Protein AF-A0A4V2A583-F1 (afdb_monomer)

Mean predicted aligned error: 13.6 Å

Structure (mmCIF, N/CA/C/O backbone):
data_AF-A0A4V2A583-F1
#
_entry.id   AF-A0A4V2A583-F1
#
loop_
_atom_site.group_PDB
_atom_site.id
_atom_site.type_symbol
_atom_site.label_atom_id
_atom_site.label_alt_id
_atom_site.label_comp_id
_atom_site.label_asym_id
_atom_site.label_entity_id
_atom_site.label_seq_id
_atom_site.pdbx_PDB_ins_code
_atom_site.Cartn_x
_atom_site.Cartn_y
_atom_site.Cartn_z
_atom_site.occupancy
_atom_site.B_iso_or_equiv
_atom_site.auth_seq_id
_atom_site.auth_comp_id
_atom_site.auth_asym_id
_atom_site.auth_atom_id
_atom_site.pdbx_PDB_model_num
ATOM 1 N N . MET A 1 1 ? 4.793 15.995 -17.075 1.00 59.12 1 MET A N 1
ATOM 2 C CA . MET A 1 1 ? 5.630 16.817 -16.167 1.00 59.12 1 MET A CA 1
ATOM 3 C C . MET A 1 1 ? 6.334 15.908 -15.164 1.00 59.12 1 MET A C 1
ATOM 5 O O . MET A 1 1 ? 5.698 14.992 -14.659 1.00 59.12 1 MET A O 1
ATOM 9 N N . LYS A 1 2 ? 7.635 16.090 -14.902 1.00 84.44 2 LYS A N 1
ATOM 10 C CA . LYS A 1 2 ? 8.348 15.307 -13.875 1.00 84.44 2 LYS A CA 1
ATOM 11 C C . LYS A 1 2 ? 8.148 15.988 -12.518 1.00 84.44 2 LYS A C 1
ATOM 13 O O . LYS A 1 2 ? 8.672 17.074 -12.313 1.00 84.44 2 LYS A O 1
ATOM 18 N N . LEU A 1 3 ? 7.404 15.362 -11.605 1.00 88.56 3 LEU A N 1
ATOM 19 C CA . LEU A 1 3 ? 7.266 15.857 -10.229 1.00 88.56 3 LEU A CA 1
ATOM 20 C C . LEU A 1 3 ? 8.605 15.750 -9.491 1.00 88.56 3 LEU A C 1
ATOM 22 O O . LEU A 1 3 ? 9.248 14.691 -9.552 1.00 88.56 3 LEU A O 1
ATOM 26 N N . SER A 1 4 ? 8.987 16.817 -8.784 1.00 95.56 4 SER A N 1
ATOM 27 C CA . SER A 1 4 ? 10.154 16.828 -7.893 1.00 95.56 4 SER A CA 1
ATOM 28 C C . SER A 1 4 ? 9.969 15.823 -6.749 1.00 95.56 4 SER A C 1
ATOM 30 O O . SER A 1 4 ? 8.836 15.498 -6.393 1.00 95.56 4 SER A O 1
ATOM 32 N N . LEU A 1 5 ? 11.062 15.311 -6.173 1.00 93.00 5 LEU A N 1
ATO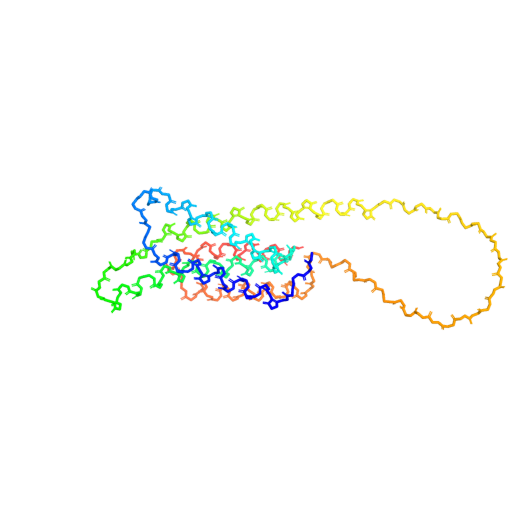M 33 C CA . LEU A 1 5 ? 10.983 14.372 -5.046 1.00 93.00 5 LEU A CA 1
ATOM 34 C C . LEU A 1 5 ? 10.236 14.993 -3.857 1.00 93.00 5 LEU A C 1
ATOM 36 O O . LEU A 1 5 ? 9.332 14.364 -3.315 1.00 93.00 5 LEU A O 1
ATOM 40 N N . THR A 1 6 ? 10.551 16.246 -3.524 1.00 94.81 6 THR A N 1
ATOM 41 C CA . THR A 1 6 ? 9.889 17.003 -2.456 1.00 94.81 6 THR A CA 1
ATOM 42 C C . THR A 1 6 ? 8.383 17.075 -2.678 1.00 94.81 6 THR A C 1
ATOM 44 O O . THR A 1 6 ? 7.618 16.766 -1.772 1.00 94.81 6 THR A O 1
ATOM 47 N N . SER A 1 7 ? 7.939 17.382 -3.901 1.00 95.75 7 SER A N 1
ATOM 48 C CA . SER A 1 7 ? 6.509 17.432 -4.227 1.00 95.75 7 SER A CA 1
ATOM 49 C C . SER A 1 7 ? 5.820 16.079 -4.027 1.00 95.75 7 SER A C 1
ATOM 51 O O . SER A 1 7 ? 4.690 16.041 -3.554 1.00 95.75 7 SER A O 1
ATOM 53 N N . ARG A 1 8 ? 6.489 14.963 -4.350 1.00 95.12 8 ARG A N 1
ATOM 54 C CA . ARG A 1 8 ? 5.933 13.614 -4.138 1.00 95.12 8 ARG A CA 1
ATOM 55 C C . ARG A 1 8 ? 5.804 13.282 -2.659 1.00 95.12 8 ARG A C 1
ATOM 57 O O . ARG A 1 8 ? 4.790 12.720 -2.263 1.00 95.12 8 ARG A O 1
ATOM 64 N N . ILE A 1 9 ? 6.813 13.629 -1.859 1.00 95.94 9 ILE A N 1
ATOM 65 C CA . ILE A 1 9 ? 6.799 13.413 -0.408 1.00 95.94 9 ILE A CA 1
ATOM 66 C C . ILE A 1 9 ? 5.687 14.245 0.230 1.00 95.94 9 ILE A C 1
ATOM 68 O O . ILE A 1 9 ? 4.859 13.684 0.935 1.00 95.94 9 ILE A O 1
ATOM 72 N N . VAL A 1 10 ? 5.613 15.545 -0.075 1.00 96.81 10 VAL A N 1
ATOM 73 C CA . VAL A 1 10 ? 4.566 16.438 0.448 1.00 96.81 10 VAL A CA 1
ATOM 74 C C . VAL A 1 10 ? 3.178 15.924 0.077 1.00 96.81 10 VAL A C 1
ATOM 76 O O . VAL A 1 10 ? 2.327 15.792 0.949 1.00 96.81 10 VAL A O 1
ATOM 79 N N . LEU A 1 11 ? 2.962 15.563 -1.191 1.00 96.31 11 LEU A N 1
ATOM 80 C CA . LEU A 1 11 ? 1.691 14.995 -1.636 1.00 96.31 11 LEU A CA 1
ATOM 81 C C . LEU A 1 11 ? 1.350 13.709 -0.872 1.00 96.31 11 LEU A C 1
ATOM 83 O O . LEU A 1 11 ? 0.219 13.538 -0.436 1.00 96.31 11 LEU A O 1
ATOM 87 N N . THR A 1 12 ? 2.332 12.829 -0.672 1.00 95.62 12 THR A N 1
ATOM 88 C CA . THR A 1 12 ? 2.138 11.574 0.065 1.00 95.62 12 THR A CA 1
ATOM 89 C C . THR A 1 12 ? 1.754 11.841 1.514 1.00 95.62 12 THR A C 1
ATOM 91 O O . THR A 1 12 ? 0.768 11.286 1.982 1.00 95.62 12 THR A O 1
ATOM 94 N N . VAL A 1 13 ? 2.473 12.724 2.209 1.00 96.06 13 VAL A N 1
ATOM 95 C CA . VAL A 1 13 ? 2.177 13.085 3.602 1.00 96.06 13 VAL A CA 1
ATOM 96 C C . VAL A 1 13 ? 0.781 13.692 3.726 1.00 96.06 13 VAL A C 1
ATOM 98 O O . VAL A 1 13 ? 0.042 13.313 4.627 1.00 96.06 13 VAL A O 1
ATOM 101 N N . LEU A 1 14 ? 0.384 14.579 2.809 1.00 96.75 14 LEU A N 1
ATOM 102 C CA . LEU A 1 14 ? -0.955 15.174 2.820 1.00 96.75 14 LEU A CA 1
ATOM 103 C C . LEU A 1 14 ? -2.050 14.126 2.584 1.00 96.75 14 LEU A C 1
ATOM 105 O O . LEU A 1 14 ? -3.016 14.073 3.342 1.00 96.75 14 LEU A O 1
ATOM 109 N N . CYS A 1 15 ? -1.893 13.266 1.573 1.00 96.06 15 CYS A N 1
ATOM 110 C CA . CYS A 1 15 ? -2.869 12.221 1.264 1.00 96.06 15 CYS A CA 1
ATOM 111 C C . CYS A 1 15 ? -2.997 11.199 2.400 1.00 96.06 15 CYS A C 1
ATOM 113 O O . CYS A 1 15 ? -4.110 10.861 2.792 1.00 96.06 15 CYS A O 1
ATOM 115 N N . PHE A 1 16 ? -1.878 10.725 2.949 1.00 94.69 16 PHE A N 1
ATOM 116 C CA . PHE A 1 16 ? -1.894 9.739 4.029 1.00 94.69 16 PHE A CA 1
ATOM 117 C C . PHE A 1 16 ? -2.301 10.347 5.370 1.00 94.69 16 PHE A C 1
ATOM 119 O O . PHE A 1 16 ? -2.994 9.688 6.132 1.00 94.69 16 PHE A O 1
ATOM 126 N N . GLY A 1 17 ? -1.959 11.608 5.641 1.00 94.50 17 GLY A N 1
ATOM 127 C CA . GLY A 1 17 ? -2.472 12.328 6.805 1.00 94.50 17 GLY A CA 1
ATOM 128 C C . GLY A 1 17 ? -3.996 12.445 6.766 1.00 94.50 17 GLY A C 1
ATOM 129 O O . GLY A 1 17 ? -4.665 12.101 7.737 1.00 94.50 17 GLY A O 1
ATOM 130 N N . ALA A 1 18 ? -4.556 12.840 5.618 1.00 94.81 18 ALA A N 1
ATOM 131 C CA . ALA A 1 18 ? -6.004 12.866 5.418 1.00 94.81 18 ALA A CA 1
ATOM 132 C C . ALA A 1 18 ? -6.632 11.466 5.537 1.00 94.81 18 ALA A C 1
ATOM 134 O O . ALA A 1 18 ? -7.685 11.323 6.154 1.00 94.81 18 ALA A O 1
ATOM 135 N N . ALA A 1 19 ? -5.975 10.434 4.999 1.00 93.81 19 ALA A N 1
ATOM 136 C CA . ALA A 1 19 ? -6.438 9.056 5.118 1.00 93.81 19 ALA A CA 1
ATOM 137 C C . ALA A 1 19 ? -6.476 8.580 6.574 1.00 93.81 19 ALA A C 1
ATOM 139 O O . ALA A 1 19 ? -7.499 8.060 6.999 1.00 93.81 19 ALA A O 1
ATOM 140 N N . ILE A 1 20 ? -5.411 8.804 7.353 1.00 92.06 20 ILE A N 1
ATOM 141 C CA . ILE A 1 20 ? -5.356 8.442 8.778 1.00 92.06 20 ILE A CA 1
ATOM 142 C C . ILE A 1 20 ? -6.505 9.109 9.538 1.00 92.06 20 ILE A C 1
ATOM 144 O O . ILE A 1 20 ? -7.200 8.435 10.290 1.00 92.06 20 ILE A O 1
ATOM 148 N N . ILE A 1 21 ? -6.758 10.403 9.305 1.00 90.50 21 ILE A N 1
ATOM 149 C CA . ILE A 1 21 ? -7.910 11.099 9.901 1.00 90.50 21 ILE A CA 1
ATOM 150 C C . ILE A 1 21 ? -9.222 10.419 9.483 1.00 90.50 21 ILE A C 1
ATOM 152 O O . ILE A 1 21 ? -10.083 10.194 10.326 1.00 90.50 21 ILE A O 1
ATOM 156 N N . GLY A 1 22 ? -9.356 10.052 8.206 1.00 89.88 22 GLY A N 1
ATOM 157 C CA . GLY A 1 22 ? -10.491 9.291 7.683 1.00 89.88 22 GLY A CA 1
ATOM 158 C C . GLY A 1 22 ? -10.731 7.972 8.420 1.00 89.88 22 GLY A C 1
ATOM 159 O O . GLY A 1 22 ? -11.846 7.743 8.868 1.00 89.88 22 GLY A O 1
ATOM 160 N N . PHE A 1 23 ? -9.689 7.158 8.615 1.00 88.56 23 PHE A N 1
ATOM 161 C CA . PHE A 1 23 ? -9.769 5.884 9.345 1.00 88.56 23 PHE A CA 1
ATOM 162 C C . PHE A 1 23 ? -10.038 6.052 10.844 1.00 88.56 23 PHE A C 1
ATOM 164 O O . PHE A 1 23 ? -10.574 5.151 11.481 1.00 88.56 23 PHE A O 1
ATOM 171 N N . MET A 1 24 ? -9.676 7.190 11.439 1.00 86.38 24 MET A N 1
ATOM 172 C CA . MET A 1 24 ? -10.065 7.490 12.821 1.00 86.38 24 MET A CA 1
ATOM 173 C C . MET A 1 24 ? -11.530 7.941 12.915 1.00 86.38 24 MET A C 1
ATOM 175 O O . MET A 1 24 ? -12.161 7.808 13.958 1.00 86.38 24 MET A O 1
ATOM 179 N N . MET A 1 25 ? -12.127 8.476 11.850 1.00 85.44 25 MET A N 1
ATOM 180 C CA . MET A 1 25 ? -13.523 8.900 11.901 1.00 85.44 25 MET A CA 1
ATOM 181 C C . MET A 1 25 ? -14.471 7.707 11.788 1.00 85.44 25 MET A C 1
ATOM 183 O O . MET A 1 25 ? -14.417 6.913 10.854 1.00 85.44 25 MET A O 1
ATOM 187 N N . LYS A 1 26 ? -15.418 7.621 12.723 1.00 83.44 26 LYS A N 1
ATOM 188 C CA . LYS A 1 26 ? -16.457 6.590 12.700 1.00 83.44 26 LYS A CA 1
ATOM 189 C C . LYS A 1 26 ? -17.332 6.733 11.454 1.00 83.44 26 LYS A C 1
ATOM 191 O O . LYS A 1 26 ? -17.937 7.788 11.247 1.00 83.44 26 LYS A O 1
ATOM 196 N N . LEU A 1 27 ? -17.464 5.661 10.670 1.00 85.00 27 LEU A N 1
ATOM 197 C CA . LEU A 1 27 ? -18.272 5.706 9.455 1.00 85.00 27 LEU A CA 1
ATOM 198 C C . LEU A 1 27 ? -19.765 5.967 9.742 1.00 85.00 27 LEU A C 1
ATOM 200 O O . LEU A 1 27 ? -20.338 5.411 10.700 1.00 85.00 27 LEU A O 1
ATOM 204 N N . PRO A 1 28 ? -20.431 6.765 8.879 1.00 86.81 28 PRO A N 1
ATOM 205 C CA . PRO A 1 28 ? -21.882 6.886 8.874 1.00 86.81 28 PRO A CA 1
ATOM 206 C C . PRO A 1 28 ? -22.541 5.512 8.737 1.00 86.81 28 PRO A C 1
ATOM 208 O O . PRO A 1 28 ? -22.042 4.641 8.029 1.00 86.81 28 PRO A O 1
ATOM 211 N N . VAL A 1 29 ? -23.695 5.327 9.383 1.00 88.81 29 VAL A N 1
ATOM 212 C CA . VAL A 1 29 ? -24.381 4.022 9.484 1.00 88.81 29 VAL A CA 1
ATOM 213 C C . VAL A 1 29 ? -24.601 3.357 8.120 1.00 88.81 29 VAL A C 1
ATOM 215 O O . VAL A 1 29 ? -24.453 2.146 8.011 1.00 88.81 29 VAL A O 1
ATOM 218 N N . VAL A 1 30 ? -24.882 4.148 7.081 1.00 92.06 30 VAL A N 1
ATOM 219 C CA . VAL A 1 30 ? -25.140 3.667 5.713 1.00 92.06 30 VAL A CA 1
ATOM 220 C C . VAL A 1 30 ? -23.927 2.960 5.095 1.00 92.06 30 VAL A C 1
ATOM 222 O O . VAL A 1 30 ? -24.099 2.040 4.306 1.00 92.06 30 VAL A O 1
ATOM 225 N N . PHE A 1 31 ? -22.706 3.349 5.469 1.00 91.56 31 PHE A N 1
ATOM 226 C CA . PHE A 1 31 ? -21.477 2.798 4.889 1.00 91.56 31 PHE A CA 1
ATOM 227 C C . PHE A 1 31 ? -20.879 1.643 5.691 1.00 91.56 31 PHE A C 1
ATOM 229 O O . PHE A 1 31 ? -19.962 0.994 5.208 1.00 91.56 31 PHE A O 1
ATOM 236 N N . ARG A 1 32 ? -21.413 1.333 6.880 1.00 87.56 32 ARG A N 1
ATOM 237 C CA . ARG A 1 32 ? -20.875 0.254 7.729 1.00 87.56 32 ARG A CA 1
ATOM 238 C C . ARG A 1 32 ? -20.988 -1.130 7.102 1.00 87.56 32 ARG A C 1
ATOM 240 O O . ARG A 1 32 ? -20.180 -1.993 7.394 1.00 87.56 32 ARG A O 1
ATOM 247 N N . ALA A 1 33 ? -21.983 -1.340 6.241 1.00 92.12 33 ALA A N 1
ATOM 248 C CA . ALA A 1 33 ? -22.120 -2.593 5.502 1.00 92.12 33 ALA A CA 1
ATOM 249 C C . ALA A 1 33 ? -21.049 -2.768 4.410 1.00 92.12 33 ALA A C 1
ATOM 251 O O . ALA A 1 33 ? -20.964 -3.845 3.834 1.00 92.12 33 ALA A O 1
ATOM 252 N N . HIS A 1 34 ? -20.285 -1.713 4.110 1.00 93.75 34 HIS A N 1
ATOM 253 C CA . HIS A 1 34 ? -19.269 -1.681 3.060 1.00 93.75 34 HIS A CA 1
ATOM 254 C C . HIS A 1 34 ? -17.862 -1.394 3.601 1.00 93.75 34 HIS A C 1
ATOM 256 O O . HIS A 1 34 ? -16.975 -1.005 2.843 1.00 93.75 34 HIS A O 1
ATOM 262 N N . ASP A 1 35 ? -17.668 -1.500 4.916 1.00 91.50 35 ASP A N 1
ATOM 263 C CA . ASP A 1 35 ? -16.432 -1.079 5.578 1.00 91.50 35 ASP A CA 1
ATOM 264 C C . ASP A 1 35 ? -15.230 -1.895 5.080 1.00 91.50 35 ASP A C 1
ATOM 266 O O . ASP A 1 35 ? -14.233 -1.361 4.592 1.00 91.50 35 ASP A O 1
ATOM 270 N N . THR A 1 36 ? -15.401 -3.216 5.030 1.00 93.25 36 THR A N 1
ATOM 271 C CA . THR A 1 36 ? -14.414 -4.169 4.519 1.00 93.25 36 THR A CA 1
ATOM 272 C C . THR A 1 36 ? -14.037 -3.888 3.056 1.00 93.25 36 THR A C 1
ATOM 274 O O . THR A 1 36 ? -12.862 -3.948 2.673 1.00 93.25 36 THR A O 1
ATOM 277 N N . GLU A 1 37 ? -15.007 -3.558 2.201 1.00 95.75 37 GLU A N 1
ATOM 278 C CA . GLU A 1 37 ? -14.755 -3.202 0.804 1.00 95.75 37 GLU A CA 1
ATOM 279 C C . GLU A 1 37 ? -14.021 -1.866 0.685 1.00 95.75 37 GLU A C 1
ATOM 281 O O . GLU A 1 37 ? -13.131 -1.738 -0.159 1.00 95.75 37 GLU A O 1
ATOM 286 N N . LEU A 1 38 ? -14.347 -0.888 1.532 1.00 94.75 38 LEU A N 1
ATOM 287 C CA . LEU A 1 38 ? -13.667 0.406 1.570 1.00 94.75 38 LEU A CA 1
ATOM 288 C C . LEU A 1 38 ? -12.210 0.262 2.018 1.00 94.75 38 LEU A C 1
ATOM 290 O O . LEU A 1 38 ? -11.330 0.845 1.383 1.00 94.75 38 LEU A O 1
ATOM 294 N N . HIS A 1 39 ? -11.937 -0.565 3.027 1.00 95.94 39 HIS A N 1
ATOM 295 C CA . HIS A 1 39 ? -10.586 -0.930 3.461 1.00 95.94 39 HIS A CA 1
ATOM 296 C C . HIS A 1 39 ? -9.790 -1.585 2.322 1.00 95.94 39 HIS A C 1
ATOM 298 O O . HIS A 1 39 ? -8.700 -1.132 1.953 1.00 95.94 39 HIS A O 1
ATOM 304 N N . THR A 1 40 ? -10.383 -2.595 1.679 1.00 97.69 40 THR A N 1
ATOM 305 C CA . THR A 1 40 ? -9.791 -3.289 0.525 1.00 97.69 40 THR A CA 1
ATOM 306 C C . THR A 1 40 ? -9.474 -2.308 -0.612 1.00 97.69 40 THR A C 1
ATOM 308 O O . THR A 1 40 ? -8.359 -2.291 -1.143 1.00 97.69 40 THR A O 1
ATOM 311 N N . LEU A 1 41 ? -10.436 -1.457 -0.979 1.00 97.56 41 LEU A N 1
ATOM 312 C CA . LEU A 1 41 ? -10.289 -0.474 -2.050 1.00 97.56 41 LEU A CA 1
ATOM 313 C C . LEU A 1 41 ? -9.235 0.583 -1.708 1.00 97.56 41 LEU A C 1
ATOM 315 O O . LEU A 1 41 ? -8.415 0.929 -2.561 1.00 97.56 41 LEU A O 1
ATOM 319 N N . PHE A 1 42 ? -9.224 1.080 -0.472 1.00 97.00 42 PHE A N 1
ATOM 320 C CA . PHE A 1 42 ? -8.249 2.064 -0.021 1.00 97.00 42 PHE A CA 1
ATOM 321 C C . PHE A 1 42 ? -6.826 1.519 -0.148 1.00 97.00 42 PHE A C 1
ATOM 323 O O . PHE A 1 42 ? -5.986 2.164 -0.777 1.00 97.00 42 PHE A O 1
ATOM 330 N N . TYR A 1 43 ? -6.551 0.321 0.377 1.00 97.94 43 TYR A N 1
ATOM 331 C CA . TYR A 1 43 ? -5.207 -0.260 0.327 1.00 97.94 43 TYR A CA 1
ATOM 332 C C . TYR A 1 43 ? -4.771 -0.628 -1.092 1.00 97.94 43 TYR A C 1
ATOM 334 O O . TYR A 1 43 ? -3.603 -0.433 -1.442 1.00 97.94 43 TYR A O 1
ATOM 342 N N . PHE A 1 44 ? -5.703 -1.063 -1.942 1.00 98.31 44 PHE A N 1
ATOM 343 C CA . PHE A 1 44 ? -5.455 -1.253 -3.370 1.00 98.31 44 PHE A CA 1
ATOM 344 C C . PHE A 1 44 ? -5.005 0.053 -4.049 1.00 98.31 44 PHE A C 1
ATOM 346 O O . PHE A 1 44 ? -3.966 0.099 -4.718 1.00 98.31 44 PHE A O 1
ATOM 353 N N . LEU A 1 45 ? -5.760 1.140 -3.852 1.00 98.19 45 LEU A N 1
ATOM 354 C CA . LEU A 1 45 ? -5.461 2.445 -4.447 1.00 98.19 45 LEU A CA 1
ATOM 355 C C . LEU A 1 45 ? -4.190 3.064 -3.858 1.00 98.19 45 LEU A C 1
ATOM 357 O O . LEU A 1 45 ? -3.388 3.626 -4.603 1.00 98.19 45 LEU A O 1
ATOM 361 N N . ALA A 1 46 ? -3.967 2.924 -2.552 1.00 97.62 46 ALA A N 1
ATOM 362 C CA . ALA A 1 46 ? -2.768 3.391 -1.865 1.00 97.62 46 ALA A CA 1
ATOM 363 C C . ALA A 1 46 ? -1.509 2.694 -2.400 1.00 97.62 46 ALA A C 1
ATOM 365 O O . ALA A 1 46 ? -0.510 3.356 -2.704 1.00 97.62 46 ALA A O 1
ATOM 366 N N . ALA A 1 47 ? -1.566 1.372 -2.593 1.00 97.88 47 ALA A N 1
ATOM 367 C CA . ALA A 1 47 ? -0.476 0.615 -3.193 1.00 97.88 47 ALA A CA 1
ATOM 368 C C . ALA A 1 47 ? -0.194 1.086 -4.625 1.00 97.88 47 ALA A C 1
ATOM 370 O O . ALA A 1 47 ? 0.968 1.333 -4.965 1.00 97.88 47 ALA A O 1
ATOM 371 N N . GLY A 1 48 ? -1.236 1.302 -5.434 1.00 97.38 48 GLY A N 1
ATOM 372 C CA . GLY A 1 48 ? -1.116 1.873 -6.777 1.00 97.38 48 GLY A CA 1
ATOM 373 C C . GLY A 1 48 ? -0.480 3.252 -6.797 1.00 97.38 48 GLY A C 1
ATOM 374 O O . GLY A 1 48 ? 0.503 3.480 -7.507 1.00 97.38 48 GLY A O 1
ATOM 375 N N . PHE A 1 49 ? -0.989 4.150 -5.965 1.00 97.25 49 PHE A N 1
ATOM 376 C CA . PHE A 1 49 ? -0.506 5.514 -5.827 1.00 97.25 49 PHE A CA 1
ATOM 377 C C . PHE A 1 49 ? 0.990 5.559 -5.483 1.00 97.25 49 PHE A C 1
ATOM 379 O O . PHE A 1 49 ? 1.777 6.188 -6.199 1.00 97.25 49 PHE A O 1
ATOM 386 N N . LEU A 1 50 ? 1.415 4.824 -4.449 1.00 96.69 50 LEU A N 1
ATOM 387 C CA . LEU A 1 50 ? 2.818 4.777 -4.032 1.00 96.69 50 LEU A CA 1
ATOM 388 C C . LEU A 1 50 ? 3.718 4.095 -5.071 1.00 96.69 50 LEU A C 1
ATOM 390 O O . LEU A 1 50 ? 4.840 4.554 -5.315 1.00 96.69 50 LEU A O 1
ATOM 394 N N . ASN A 1 51 ? 3.236 3.040 -5.734 1.00 96.31 51 ASN A N 1
ATOM 395 C CA . ASN A 1 51 ? 4.013 2.363 -6.770 1.00 96.31 51 ASN A CA 1
ATOM 396 C C . ASN A 1 51 ? 4.276 3.273 -7.979 1.00 96.31 51 ASN A C 1
ATOM 398 O O . ASN A 1 51 ? 5.407 3.336 -8.478 1.00 96.31 51 ASN A O 1
ATOM 402 N N . VAL A 1 52 ? 3.264 4.029 -8.413 1.00 94.38 52 VAL A N 1
ATOM 403 C CA . VAL A 1 52 ? 3.390 5.010 -9.501 1.00 94.38 52 VAL A CA 1
ATOM 404 C C . VAL A 1 52 ? 4.336 6.151 -9.111 1.00 94.38 52 VAL A C 1
ATOM 406 O O . VAL A 1 52 ? 5.180 6.554 -9.917 1.00 94.38 52 VAL A O 1
ATOM 409 N N . LEU A 1 53 ? 4.249 6.650 -7.875 1.00 93.25 53 LEU A N 1
ATOM 410 C CA . LEU A 1 53 ? 5.057 7.781 -7.410 1.00 93.25 53 LEU A CA 1
ATOM 411 C C . LEU A 1 53 ? 6.535 7.441 -7.181 1.00 93.25 53 LEU A C 1
ATOM 413 O O . LEU A 1 53 ? 7.404 8.246 -7.545 1.00 93.25 53 LEU A O 1
ATOM 417 N N . PHE A 1 54 ? 6.836 6.278 -6.597 1.00 93.19 54 PHE A N 1
ATOM 418 C CA . PHE A 1 54 ? 8.177 5.975 -6.076 1.00 93.19 54 PHE A CA 1
ATOM 419 C C . PHE A 1 54 ? 8.838 4.740 -6.697 1.00 93.19 54 PHE A C 1
ATOM 421 O O . PHE A 1 54 ? 10.047 4.746 -6.934 1.00 93.19 54 PHE A O 1
ATOM 428 N N . VAL A 1 55 ? 8.071 3.693 -7.000 1.00 90.12 55 VAL A N 1
ATOM 429 C CA . VAL A 1 55 ? 8.619 2.355 -7.290 1.00 90.12 55 VAL A CA 1
ATOM 430 C C . VAL A 1 55 ? 8.908 2.135 -8.774 1.00 90.12 55 VAL A C 1
ATOM 432 O O . VAL A 1 55 ? 9.864 1.437 -9.140 1.00 90.12 55 VAL A O 1
ATOM 435 N N . LYS A 1 56 ? 8.112 2.749 -9.657 1.00 87.12 56 LYS A N 1
ATOM 436 C CA . LYS A 1 56 ? 8.098 2.455 -11.098 1.00 87.12 56 LYS A CA 1
ATOM 437 C C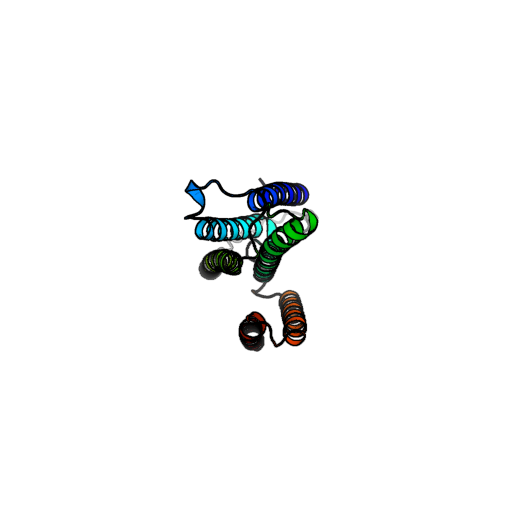 . LYS A 1 56 ? 7.857 0.954 -11.344 1.00 87.12 56 LYS A C 1
ATOM 439 O O . LYS A 1 56 ? 6.729 0.494 -11.248 1.00 87.12 56 LYS A O 1
ATOM 444 N N . ARG A 1 57 ? 8.910 0.202 -11.686 1.00 89.38 57 ARG A N 1
ATOM 445 C CA . ARG A 1 57 ? 8.883 -1.231 -12.046 1.00 89.38 57 ARG A CA 1
ATOM 446 C C . ARG A 1 57 ? 9.880 -2.068 -11.230 1.00 89.38 57 ARG A C 1
ATOM 448 O O . ARG A 1 57 ? 10.262 -3.150 -11.648 1.00 89.38 57 ARG A O 1
ATOM 455 N N . ARG A 1 58 ? 10.383 -1.537 -10.109 1.00 91.06 58 ARG A N 1
ATOM 456 C CA . ARG A 1 58 ? 11.376 -2.230 -9.273 1.00 91.06 58 ARG A CA 1
ATOM 457 C C . ARG A 1 58 ? 10.676 -3.109 -8.242 1.00 91.06 58 ARG A C 1
ATOM 459 O O . ARG A 1 58 ? 9.987 -2.574 -7.381 1.00 91.06 58 ARG A O 1
ATOM 466 N N . LEU A 1 59 ? 10.914 -4.419 -8.281 1.00 90.56 59 LEU A N 1
ATOM 467 C CA . LEU A 1 59 ? 10.282 -5.380 -7.368 1.00 90.56 59 LEU A CA 1
ATOM 468 C C . LEU A 1 59 ? 10.537 -5.049 -5.891 1.00 90.56 59 LEU A C 1
ATOM 470 O O . LEU A 1 59 ? 9.606 -5.020 -5.099 1.00 90.56 59 LEU A O 1
ATOM 474 N N . ILE A 1 60 ? 11.771 -4.690 -5.532 1.00 92.00 6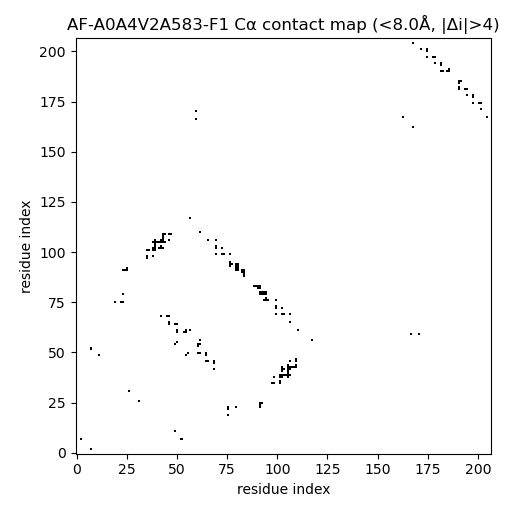0 ILE A N 1
ATOM 475 C CA . ILE A 1 60 ? 12.117 -4.326 -4.147 1.00 92.00 60 ILE A CA 1
ATOM 476 C C . ILE A 1 60 ? 11.318 -3.119 -3.665 1.00 92.00 60 ILE A C 1
ATOM 478 O O . ILE A 1 60 ? 10.824 -3.112 -2.545 1.00 92.00 60 ILE A O 1
ATOM 482 N N . GLY A 1 61 ? 11.148 -2.102 -4.515 1.00 92.44 61 GLY A N 1
ATOM 483 C CA . GLY A 1 61 ? 10.331 -0.949 -4.148 1.00 92.44 61 GLY A CA 1
ATOM 484 C C . GLY A 1 61 ? 8.867 -1.337 -3.930 1.00 92.44 61 GLY A C 1
ATOM 485 O O . GLY A 1 61 ? 8.233 -0.801 -3.028 1.00 92.44 61 GLY A O 1
ATOM 486 N N . HIS A 1 62 ? 8.351 -2.293 -4.707 1.00 95.44 62 HIS A N 1
ATOM 487 C CA . HIS A 1 62 ? 6.987 -2.793 -4.560 1.00 95.44 62 HIS A CA 1
ATOM 488 C C . HIS A 1 62 ? 6.809 -3.526 -3.227 1.00 95.44 62 HIS A C 1
ATOM 490 O O . HIS A 1 62 ? 5.877 -3.223 -2.487 1.00 95.44 62 HIS A O 1
ATOM 496 N N . VAL A 1 63 ? 7.747 -4.416 -2.885 1.00 95.12 63 VAL A N 1
ATOM 497 C CA . VAL A 1 63 ? 7.768 -5.133 -1.599 1.00 95.12 63 VAL A CA 1
ATOM 498 C C . VAL A 1 63 ? 7.853 -4.155 -0.425 1.00 95.12 63 VAL A C 1
ATOM 500 O O . VAL A 1 63 ? 7.112 -4.298 0.543 1.00 95.12 63 VAL A O 1
ATOM 503 N N . LEU A 1 64 ? 8.694 -3.119 -0.519 1.00 95.25 64 LEU A N 1
ATOM 504 C CA . LEU A 1 64 ? 8.788 -2.089 0.520 1.00 95.25 64 LEU A CA 1
ATOM 505 C C . LEU A 1 64 ? 7.470 -1.326 0.701 1.00 95.25 64 LEU A C 1
ATOM 507 O O . LEU A 1 64 ? 7.057 -1.099 1.833 1.00 95.25 64 LEU A O 1
ATOM 511 N N . VAL A 1 65 ? 6.793 -0.957 -0.393 1.00 96.44 65 VAL A N 1
ATOM 512 C CA . VAL A 1 65 ? 5.466 -0.322 -0.324 1.00 96.44 65 VAL A CA 1
ATOM 513 C C . VAL A 1 65 ? 4.443 -1.259 0.313 1.00 96.44 65 VAL A C 1
ATOM 515 O O . VAL A 1 65 ? 3.679 -0.817 1.165 1.00 96.44 65 VAL A O 1
ATOM 518 N N . PHE A 1 66 ? 4.445 -2.539 -0.063 1.00 97.75 66 PHE A N 1
ATOM 519 C CA . PHE A 1 66 ? 3.544 -3.539 0.505 1.00 97.75 66 PHE A CA 1
ATOM 520 C C . PHE A 1 66 ? 3.720 -3.643 2.024 1.00 97.75 66 PHE A C 1
ATOM 522 O O . PHE A 1 66 ? 2.752 -3.503 2.765 1.00 97.75 66 PHE A O 1
ATOM 529 N N . VAL A 1 67 ? 4.958 -3.837 2.493 1.00 96.88 67 VAL A N 1
ATOM 530 C CA . VAL A 1 67 ? 5.266 -3.979 3.925 1.00 96.88 67 VAL A CA 1
ATOM 531 C C . VAL A 1 67 ? 4.930 -2.702 4.692 1.00 96.88 67 VAL A C 1
ATOM 533 O O . VAL A 1 67 ? 4.345 -2.778 5.769 1.00 96.88 67 VAL A O 1
ATOM 536 N N . LEU A 1 68 ? 5.255 -1.530 4.136 1.00 96.44 68 LEU A N 1
ATOM 537 C CA . LEU A 1 68 ? 4.953 -0.245 4.765 1.00 96.44 68 LEU A CA 1
ATOM 538 C C . LEU A 1 68 ? 3.445 -0.046 4.942 1.00 96.44 68 LEU A C 1
ATOM 540 O O . LEU A 1 68 ? 3.002 0.339 6.020 1.00 96.44 68 LEU A O 1
ATOM 544 N N . LEU A 1 69 ? 2.659 -0.320 3.899 1.00 97.25 69 LEU A N 1
ATOM 545 C CA . LEU A 1 69 ? 1.206 -0.208 3.966 1.00 97.25 69 LEU A CA 1
ATOM 546 C C . LEU A 1 69 ? 0.613 -1.237 4.927 1.00 97.25 69 LEU A C 1
ATOM 548 O O . LEU A 1 69 ? -0.214 -0.877 5.755 1.00 97.25 69 LEU A O 1
ATOM 552 N N . TYR A 1 70 ? 1.078 -2.483 4.887 1.00 96.88 70 TYR A N 1
ATOM 553 C CA . TYR A 1 70 ? 0.648 -3.505 5.836 1.00 96.88 70 TYR A CA 1
ATOM 554 C C . TYR A 1 70 ? 0.878 -3.071 7.295 1.00 96.88 70 TYR A C 1
ATOM 556 O O . TYR A 1 70 ? -0.044 -3.106 8.110 1.00 96.88 70 TYR A O 1
ATOM 564 N N . ALA A 1 71 ? 2.091 -2.601 7.610 1.00 96.12 71 ALA A N 1
ATOM 565 C CA . ALA A 1 71 ? 2.436 -2.117 8.944 1.00 96.12 71 ALA A CA 1
ATOM 566 C C . ALA A 1 71 ? 1.592 -0.901 9.350 1.00 96.12 71 ALA A C 1
ATOM 568 O O . ALA A 1 71 ? 1.182 -0.794 10.502 1.00 96.12 71 ALA A O 1
ATOM 569 N N . MET A 1 72 ? 1.299 -0.005 8.404 1.00 94.94 72 MET A N 1
ATOM 570 C CA . MET A 1 72 ? 0.428 1.141 8.642 1.00 94.94 72 MET A CA 1
ATOM 571 C C . MET A 1 72 ? -1.008 0.714 8.968 1.00 94.94 72 MET A C 1
ATOM 573 O O . MET A 1 72 ? -1.582 1.252 9.906 1.00 94.94 72 MET A O 1
ATOM 577 N N . GLY A 1 73 ? -1.572 -0.263 8.251 1.00 94.44 73 GLY A N 1
ATOM 578 C CA . GLY A 1 73 ? -2.923 -0.769 8.516 1.00 94.44 73 GLY A CA 1
ATOM 579 C C . GLY A 1 73 ? -3.050 -1.392 9.893 1.00 94.44 73 GLY A C 1
ATOM 580 O O . GLY A 1 73 ? -3.921 -0.998 10.658 1.00 94.44 73 GLY A O 1
ATOM 581 N N . ALA A 1 74 ? -2.112 -2.268 10.256 1.00 94.00 74 ALA A N 1
ATOM 582 C CA . ALA A 1 74 ? -2.055 -2.803 11.613 1.00 94.00 74 ALA A CA 1
ATOM 583 C C . ALA A 1 74 ? -1.858 -1.690 12.662 1.00 94.00 74 ALA A C 1
ATOM 585 O O . ALA A 1 74 ? -2.470 -1.718 13.726 1.00 94.00 74 ALA A O 1
ATOM 586 N N . GLY A 1 75 ? -1.022 -0.690 12.365 1.00 93.75 75 GLY A N 1
ATOM 587 C CA . GLY A 1 75 ? -0.771 0.444 13.253 1.00 93.75 75 GLY A CA 1
ATOM 588 C C . GLY A 1 75 ? -2.000 1.323 13.494 1.00 93.75 75 GLY A C 1
ATOM 589 O O . GLY A 1 75 ? -2.184 1.800 14.610 1.00 93.75 75 GLY A O 1
ATOM 590 N N . ILE A 1 76 ? -2.847 1.517 12.480 1.00 92.56 76 ILE A N 1
ATOM 591 C CA . ILE A 1 76 ? -4.113 2.255 12.591 1.00 92.56 76 ILE A CA 1
ATOM 592 C C . ILE A 1 76 ? -5.064 1.532 13.553 1.00 92.56 76 ILE A C 1
ATOM 594 O O . ILE A 1 76 ? -5.559 2.172 14.478 1.00 92.56 76 ILE A O 1
ATOM 598 N N . GLU A 1 77 ? -5.233 0.215 13.414 1.00 92.12 77 GLU A N 1
ATOM 599 C CA . GLU A 1 77 ? -6.049 -0.600 14.332 1.00 92.12 77 GLU A CA 1
ATOM 600 C C . GLU A 1 77 ? -5.542 -0.521 15.780 1.00 92.12 77 GLU A C 1
ATOM 602 O O . GLU A 1 77 ? -6.300 -0.256 16.717 1.00 92.12 77 GLU A O 1
ATOM 607 N N . TYR A 1 78 ? -4.226 -0.659 15.978 1.00 90.62 78 TYR A N 1
ATOM 608 C CA . TYR A 1 78 ? -3.619 -0.493 17.301 1.00 90.62 78 TYR A CA 1
ATOM 609 C C . TYR A 1 78 ? -3.820 0.917 17.863 1.00 90.62 78 TYR A C 1
ATOM 611 O O . TYR A 1 78 ? -4.060 1.072 19.061 1.00 90.62 78 TYR A O 1
ATOM 619 N N . ALA A 1 79 ? -3.738 1.954 17.028 1.00 89.94 79 ALA A N 1
ATOM 620 C CA . ALA A 1 79 ? -3.967 3.330 17.454 1.00 89.94 79 ALA A CA 1
ATOM 621 C C . ALA A 1 79 ? -5.428 3.562 17.867 1.00 89.94 79 ALA A C 1
ATOM 623 O O . ALA A 1 79 ? -5.673 4.243 18.866 1.00 89.94 79 ALA A O 1
ATOM 624 N N . GLN A 1 80 ? -6.394 2.967 17.159 1.00 89.56 80 GLN A N 1
ATOM 625 C CA . GLN A 1 80 ? -7.805 3.016 17.541 1.00 89.56 80 GLN A CA 1
ATOM 626 C C . GLN A 1 80 ? -8.031 2.346 18.901 1.00 89.56 80 GLN A C 1
ATOM 628 O O . GLN A 1 80 ? -8.613 2.965 19.798 1.00 89.56 80 GLN A O 1
ATOM 633 N N . GLU A 1 81 ? -7.518 1.129 19.102 1.00 89.25 81 GLU A N 1
ATOM 634 C CA . GLU A 1 81 ? -7.628 0.425 20.383 1.00 89.25 81 GLU A CA 1
ATOM 635 C C . GLU A 1 81 ? -6.950 1.202 21.520 1.00 89.25 81 GLU A C 1
ATOM 637 O O . GLU A 1 81 ? -7.545 1.411 22.582 1.00 89.25 81 GLU A O 1
ATOM 642 N N . TYR A 1 82 ? -5.740 1.708 21.280 1.00 88.56 82 TYR A N 1
ATOM 643 C CA . TYR A 1 82 ? -5.003 2.502 22.256 1.00 88.56 82 TYR A CA 1
ATOM 644 C C . TYR A 1 82 ? -5.756 3.789 22.625 1.00 88.56 82 TYR A C 1
ATOM 646 O O . TYR A 1 82 ? -5.889 4.108 23.810 1.00 88.56 82 TYR A O 1
ATOM 654 N N . SER A 1 83 ? -6.341 4.489 21.647 1.00 86.19 83 SER A N 1
ATOM 655 C CA . SER A 1 83 ? -7.126 5.707 21.893 1.00 86.19 83 SER A CA 1
ATOM 656 C C . SER A 1 83 ? -8.325 5.461 22.820 1.00 86.19 83 SER A C 1
ATOM 658 O O . SER A 1 83 ? -8.615 6.286 23.688 1.00 86.19 83 SER A O 1
ATOM 660 N N . ASN A 1 84 ? -8.973 4.295 22.709 1.00 85.31 84 ASN A N 1
ATOM 661 C CA . ASN A 1 84 ? -10.080 3.909 23.584 1.00 85.31 84 ASN A CA 1
ATOM 662 C C . ASN A 1 84 ? -9.627 3.694 25.034 1.00 85.31 84 ASN A C 1
ATOM 664 O O . ASN A 1 84 ? -10.394 3.962 25.960 1.00 85.31 84 ASN 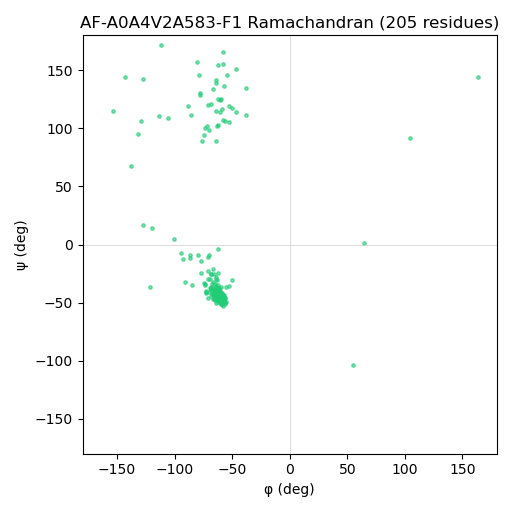A O 1
ATOM 668 N N . SER A 1 85 ? -8.392 3.224 25.243 1.00 83.88 85 SER A N 1
ATOM 669 C CA . SER A 1 85 ? -7.840 3.041 26.590 1.00 83.88 85 SER A CA 1
ATOM 670 C C . SER A 1 85 ? -7.466 4.369 27.256 1.00 83.88 85 SER A C 1
ATOM 672 O O . SER A 1 85 ? -7.673 4.523 28.456 1.00 83.88 85 SER A O 1
ATOM 674 N N . LEU A 1 86 ? -6.999 5.356 26.481 1.00 85.19 86 LEU A N 1
ATOM 675 C CA . LEU A 1 86 ? -6.638 6.680 26.995 1.00 85.19 86 LEU A CA 1
ATOM 676 C C . LEU A 1 86 ? -7.843 7.539 27.385 1.00 85.19 86 LEU A C 1
ATOM 678 O O . LEU A 1 86 ? -7.791 8.240 28.392 1.00 85.19 86 LEU A O 1
ATOM 682 N N . VAL A 1 87 ? -8.920 7.514 26.595 1.00 81.50 87 VAL A N 1
ATOM 683 C CA . VAL A 1 87 ? -10.075 8.401 26.827 1.00 81.50 87 VAL A CA 1
ATOM 684 C C . VAL A 1 87 ? -11.081 7.795 27.818 1.00 81.50 87 VAL A C 1
ATOM 686 O O . VAL A 1 87 ? -12.013 8.466 28.258 1.00 81.50 87 VAL A O 1
ATOM 689 N N . GLY A 1 88 ? -10.919 6.520 28.194 1.00 74.94 88 GLY A N 1
ATOM 690 C CA . GLY A 1 88 ? -11.830 5.810 29.104 1.00 74.94 88 GLY A CA 1
ATOM 691 C C . GLY A 1 88 ? -13.252 5.629 28.552 1.00 74.94 88 GLY A C 1
ATOM 692 O O . GLY A 1 88 ? -14.116 5.058 29.215 1.00 74.94 88 GLY A O 1
ATOM 693 N N . GLN A 1 89 ? -13.498 6.095 27.326 1.00 72.88 89 GLN A N 1
ATOM 694 C CA . GLN A 1 89 ? -14.739 5.970 26.579 1.00 72.88 89 GLN A CA 1
ATOM 695 C C . GLN A 1 89 ? -14.425 5.371 25.208 1.00 72.88 89 GLN A C 1
ATOM 697 O O . GLN A 1 89 ? -13.408 5.688 24.591 1.00 72.88 89 GLN A O 1
ATOM 702 N N . ARG A 1 90 ? -15.316 4.504 24.717 1.00 74.00 90 ARG A N 1
ATOM 703 C CA . ARG A 1 90 ? -15.203 3.916 23.375 1.00 74.00 90 ARG A CA 1
ATOM 704 C C . ARG A 1 90 ? -15.607 4.938 22.324 1.00 74.00 90 ARG A C 1
ATOM 706 O O . ARG A 1 90 ? -16.777 5.025 21.952 1.00 74.00 90 ARG A O 1
ATOM 713 N N . ILE A 1 91 ? -14.630 5.710 21.870 1.00 73.19 91 ILE A N 1
ATOM 714 C CA . ILE A 1 91 ? -14.803 6.663 20.774 1.00 73.19 91 ILE A CA 1
ATOM 715 C C . ILE A 1 91 ? -14.624 5.941 19.428 1.00 73.19 91 ILE A C 1
ATOM 717 O O . ILE A 1 91 ? -15.379 6.206 18.491 1.00 73.19 91 ILE A O 1
ATOM 721 N N . HIS A 1 92 ? -13.723 4.955 19.369 1.00 77.81 92 HIS A N 1
ATOM 722 C CA . HIS A 1 92 ? -13.381 4.192 18.166 1.00 77.81 92 HIS A CA 1
ATOM 723 C C . HIS A 1 92 ? -13.831 2.725 18.240 1.00 77.81 92 HIS A C 1
ATOM 725 O O . HIS A 1 92 ? -14.296 2.245 19.282 1.00 77.81 92 HIS A O 1
ATOM 731 N N . GLY A 1 93 ? -13.709 2.018 17.112 1.00 70.56 93 GLY A N 1
ATOM 732 C CA . GLY A 1 93 ? -13.890 0.567 17.026 1.00 70.56 93 GLY A CA 1
ATOM 733 C C . GLY A 1 93 ? -12.941 -0.198 17.955 1.00 70.56 93 GLY A C 1
ATOM 734 O O . GLY A 1 93 ? -12.008 0.369 18.525 1.00 70.56 93 GLY A O 1
ATOM 735 N N . ARG A 1 94 ? -13.226 -1.483 18.178 1.00 80.19 94 ARG A N 1
ATOM 736 C CA . ARG A 1 94 ? -12.246 -2.399 18.788 1.00 80.19 94 ARG A CA 1
ATOM 737 C C . ARG A 1 94 ? -11.293 -2.839 17.680 1.00 80.19 94 ARG A C 1
ATOM 739 O O . ARG A 1 94 ? -11.710 -2.811 16.533 1.00 80.19 94 ARG A O 1
ATOM 746 N N . TYR A 1 95 ? -10.092 -3.277 18.046 1.00 86.81 95 TYR A N 1
ATOM 747 C CA . TYR A 1 95 ? -9.191 -3.935 17.105 1.00 86.81 95 TYR A CA 1
ATOM 748 C C . TYR A 1 95 ? -9.941 -5.044 16.361 1.00 86.81 95 TYR A C 1
ATOM 750 O O . TYR A 1 95 ? -10.416 -5.989 17.008 1.00 86.81 95 TYR A O 1
ATOM 758 N N . ASP A 1 96 ? -10.059 -4.907 15.042 1.00 88.06 96 ASP A N 1
ATOM 759 C CA . ASP A 1 96 ? -10.737 -5.882 14.197 1.00 88.06 96 ASP A CA 1
ATOM 760 C C . ASP A 1 96 ? -9.731 -6.568 13.257 1.00 88.06 96 ASP A C 1
ATOM 762 O O . ASP A 1 96 ? -9.178 -5.944 12.346 1.00 88.06 96 ASP A O 1
ATOM 766 N N . PRO A 1 97 ? -9.439 -7.867 13.454 1.00 91.81 97 PRO A N 1
ATOM 767 C CA . PRO A 1 97 ? -8.572 -8.587 12.533 1.00 91.81 97 PRO A CA 1
ATOM 768 C C . PRO A 1 97 ? -9.156 -8.665 11.112 1.00 91.81 97 PRO A C 1
ATOM 770 O O . PRO A 1 97 ? -8.378 -8.794 10.163 1.00 91.81 97 PRO A O 1
ATOM 773 N N . GLU A 1 98 ? -10.479 -8.563 10.936 1.00 93.69 98 GLU A N 1
ATOM 774 C CA . GLU A 1 98 ? -11.119 -8.575 9.616 1.00 93.69 98 GLU A CA 1
ATOM 775 C C . GLU A 1 98 ? -10.712 -7.352 8.778 1.00 93.69 98 GLU A C 1
ATOM 777 O O . GLU A 1 98 ? -10.483 -7.486 7.571 1.00 93.69 98 GLU A O 1
ATOM 782 N N . ASP A 1 99 ? -10.494 -6.196 9.410 1.00 93.19 99 ASP A N 1
ATOM 783 C CA . ASP A 1 99 ? -10.040 -4.972 8.741 1.00 93.19 99 ASP A CA 1
ATOM 784 C C . ASP A 1 99 ? -8.601 -5.103 8.238 1.00 93.19 99 ASP A C 1
ATOM 786 O O . ASP A 1 99 ? -8.264 -4.662 7.133 1.00 93.19 99 ASP A O 1
ATOM 790 N N . ILE A 1 100 ? -7.741 -5.790 8.994 1.00 95.12 100 ILE A N 1
ATOM 791 C CA . ILE A 1 100 ? -6.378 -6.111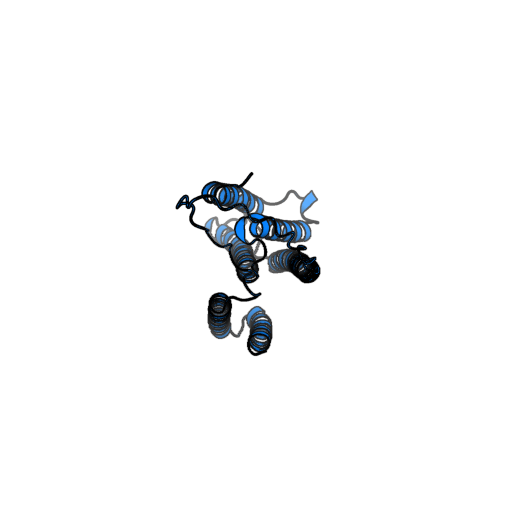 8.552 1.00 95.12 100 ILE A CA 1
ATOM 792 C C . ILE A 1 100 ? -6.420 -7.085 7.376 1.00 95.12 100 ILE A C 1
ATOM 794 O O . ILE A 1 100 ? -5.689 -6.901 6.398 1.00 95.12 100 ILE A O 1
ATOM 798 N N . GLU A 1 101 ? -7.278 -8.104 7.428 1.00 96.12 101 GLU A N 1
ATOM 799 C CA . GLU A 1 101 ? -7.453 -9.028 6.308 1.00 96.12 101 GLU A CA 1
ATOM 800 C C . GLU A 1 101 ? -7.966 -8.314 5.050 1.00 96.12 101 GLU A C 1
ATOM 802 O O . GLU A 1 101 ? -7.472 -8.580 3.950 1.00 96.12 101 GLU A O 1
ATOM 807 N N . ALA A 1 102 ? -8.907 -7.381 5.194 1.00 96.88 102 ALA A N 1
ATOM 808 C CA . ALA A 1 102 ? -9.407 -6.541 4.109 1.00 96.88 102 ALA A CA 1
ATOM 809 C C . ALA A 1 102 ? -8.293 -5.684 3.489 1.00 96.88 102 ALA A C 1
ATOM 811 O O . ALA A 1 102 ? -8.092 -5.691 2.270 1.00 96.88 102 ALA A O 1
ATOM 812 N N . ASN A 1 103 ? -7.490 -5.027 4.330 1.00 97.19 103 ASN A N 1
ATOM 813 C CA . ASN A 1 103 ? -6.329 -4.249 3.899 1.00 97.19 103 ASN A CA 1
ATOM 814 C C . ASN A 1 103 ? -5.351 -5.121 3.091 1.00 97.19 103 ASN A C 1
ATOM 816 O O . ASN A 1 103 ? -4.929 -4.750 1.991 1.00 97.19 103 ASN A O 1
ATOM 820 N N . VAL A 1 104 ? -5.035 -6.321 3.595 1.00 97.50 104 VAL A N 1
ATOM 821 C CA . VAL A 1 104 ? -4.156 -7.288 2.919 1.00 97.50 104 VAL A CA 1
ATOM 822 C C . VAL A 1 104 ? -4.740 -7.743 1.582 1.00 97.50 104 VAL A C 1
ATOM 824 O O . VAL A 1 104 ? -3.995 -7.807 0.604 1.00 97.50 104 VAL A O 1
ATOM 827 N N . LYS A 1 105 ? -6.050 -8.013 1.487 1.00 97.81 105 LYS A N 1
ATOM 828 C CA . LYS A 1 105 ? -6.708 -8.356 0.210 1.00 97.81 105 LYS A CA 1
ATOM 829 C C . LYS A 1 105 ? -6.495 -7.256 -0.828 1.00 97.81 105 LYS A C 1
ATOM 831 O O . LYS A 1 105 ? -6.097 -7.555 -1.953 1.00 97.81 105 LYS A O 1
ATOM 836 N N . GLY A 1 106 ? -6.670 -5.993 -0.436 1.00 97.44 106 GLY A N 1
ATOM 837 C CA . GLY A 1 106 ? -6.423 -4.838 -1.302 1.00 97.44 106 GLY A CA 1
ATOM 838 C C . GLY A 1 106 ? -4.988 -4.788 -1.825 1.00 97.44 106 GLY A C 1
ATOM 839 O O . GLY A 1 106 ? -4.759 -4.633 -3.029 1.00 97.44 106 GLY A O 1
ATOM 840 N N . LEU A 1 107 ? -4.016 -4.992 -0.930 1.00 98.00 107 LEU A N 1
ATOM 841 C CA . LEU A 1 107 ? -2.599 -5.057 -1.288 1.00 98.00 107 LEU A CA 1
ATOM 842 C C . LEU A 1 107 ? -2.303 -6.207 -2.257 1.00 98.00 107 LEU A C 1
ATOM 844 O O . LEU A 1 107 ? -1.655 -5.988 -3.279 1.00 98.00 107 LEU A O 1
ATOM 848 N N . VAL A 1 108 ? -2.810 -7.411 -1.980 1.00 98.00 108 VAL A N 1
ATOM 849 C CA . VAL A 1 108 ? -2.616 -8.597 -2.828 1.00 98.00 108 VAL A CA 1
ATOM 850 C C . VAL A 1 108 ? -3.221 -8.388 -4.215 1.00 98.00 108 VAL A C 1
ATOM 852 O O . VAL A 1 108 ? -2.548 -8.649 -5.213 1.00 98.00 108 VAL A O 1
ATOM 855 N N . TYR A 1 109 ? -4.450 -7.871 -4.308 1.00 98.12 109 TYR A N 1
ATOM 856 C CA . TYR A 1 109 ? -5.087 -7.577 -5.594 1.00 98.12 109 TYR A CA 1
ATOM 857 C C . TYR A 1 109 ? -4.260 -6.598 -6.426 1.00 98.12 109 TYR A C 1
ATOM 859 O O . TYR A 1 109 ? -4.045 -6.827 -7.619 1.00 98.12 109 TYR A O 1
ATOM 867 N N . PHE A 1 110 ? -3.734 -5.541 -5.803 1.00 98.19 110 PHE A N 1
ATOM 868 C CA . PHE A 1 110 ? -2.860 -4.612 -6.507 1.00 98.19 110 PHE A CA 1
ATOM 869 C C . PHE A 1 110 ? -1.545 -5.280 -6.934 1.00 98.19 110 PHE A C 1
ATOM 871 O O . PHE A 1 110 ? -1.110 -5.102 -8.073 1.00 98.19 110 PHE A O 1
ATOM 878 N N . SER A 1 111 ? -0.918 -6.070 -6.059 1.00 97.06 111 SER A N 1
ATOM 879 C CA . SER A 1 111 ? 0.323 -6.790 -6.359 1.00 97.06 111 SER A CA 1
ATOM 880 C C . SER A 1 111 ? 0.181 -7.729 -7.554 1.00 97.06 111 SER A C 1
ATOM 882 O O . SER A 1 111 ? 1.038 -7.706 -8.436 1.00 97.06 111 SER A O 1
ATOM 884 N N . VAL A 1 112 ? -0.913 -8.492 -7.640 1.00 96.88 112 VAL A N 1
ATOM 885 C CA . VAL A 1 112 ? -1.193 -9.376 -8.784 1.00 96.88 112 VAL A CA 1
ATOM 886 C C . VAL A 1 112 ? -1.262 -8.576 -10.087 1.00 96.88 112 VAL A C 1
ATOM 888 O O . VAL A 1 112 ? -0.576 -8.912 -11.057 1.00 96.88 112 VAL A O 1
ATOM 891 N N . LEU A 1 113 ? -2.028 -7.479 -10.108 1.00 96.94 113 LEU A N 1
ATOM 892 C CA . LEU A 1 113 ? -2.132 -6.617 -11.291 1.00 96.94 113 LEU A CA 1
ATOM 893 C C . LEU A 1 113 ? -0.786 -5.985 -11.666 1.00 96.94 113 LEU A C 1
ATOM 895 O O . LEU A 1 113 ? -0.425 -5.934 -12.844 1.00 96.94 113 LEU A O 1
ATOM 899 N N . TRP A 1 114 ? -0.027 -5.517 -10.676 1.00 97.06 114 TRP A N 1
ATOM 900 C CA . TRP A 1 114 ? 1.268 -4.882 -10.892 1.00 97.06 114 TRP A CA 1
ATOM 901 C C . TRP A 1 114 ? 2.300 -5.863 -11.458 1.00 97.06 114 TRP A C 1
ATOM 903 O O . TRP A 1 114 ? 2.984 -5.529 -12.427 1.00 97.06 114 TRP A O 1
ATOM 913 N N . VAL A 1 115 ? 2.386 -7.081 -10.912 1.00 92.88 115 VAL A N 1
ATOM 914 C CA . VAL A 1 115 ? 3.280 -8.133 -11.420 1.00 92.88 115 VAL A CA 1
ATOM 915 C C . VAL A 1 115 ? 2.914 -8.492 -12.860 1.00 92.88 115 VAL A C 1
ATOM 917 O O . VAL A 1 115 ? 3.797 -8.513 -13.718 1.00 92.88 115 VAL A O 1
ATOM 920 N N . GLY A 1 116 ? 1.623 -8.682 -13.159 1.00 93.50 116 GLY A N 1
ATOM 921 C CA . GLY A 1 116 ? 1.153 -8.931 -14.525 1.00 93.50 116 GLY A CA 1
ATOM 922 C C . GLY A 1 116 ? 1.570 -7.823 -15.499 1.00 93.50 116 GLY A C 1
ATOM 923 O O . GLY A 1 116 ? 2.134 -8.100 -16.559 1.00 93.50 116 GLY A O 1
ATOM 924 N N . TYR A 1 117 ? 1.394 -6.558 -15.108 1.00 94.81 117 TYR A N 1
ATOM 925 C CA . TYR A 1 117 ? 1.858 -5.406 -15.886 1.00 94.81 117 TYR A CA 1
ATOM 926 C C . TYR A 1 117 ? 3.378 -5.423 -16.128 1.00 94.81 117 TYR A C 1
ATOM 928 O O . TYR A 1 117 ? 3.831 -5.183 -17.251 1.00 94.81 117 TYR A O 1
ATOM 936 N N . VAL A 1 118 ? 4.181 -5.721 -15.101 1.00 92.81 118 VAL A N 1
ATOM 937 C CA . VAL A 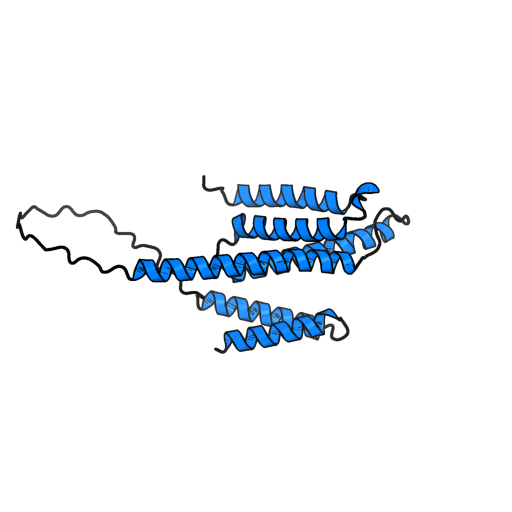1 118 ? 5.646 -5.791 -15.216 1.00 92.81 118 VAL A CA 1
ATOM 938 C C . VAL A 1 118 ? 6.072 -6.905 -16.175 1.00 92.81 118 VAL A C 1
ATOM 940 O O . VAL A 1 118 ? 6.923 -6.664 -17.033 1.00 92.81 118 VAL A O 1
ATOM 943 N N . ILE A 1 119 ? 5.453 -8.086 -16.092 1.00 92.19 119 ILE A N 1
ATOM 944 C CA . ILE A 1 119 ? 5.730 -9.216 -16.991 1.00 92.19 119 ILE A CA 1
ATOM 945 C C . ILE A 1 119 ? 5.450 -8.827 -18.447 1.00 92.19 119 ILE A C 1
ATOM 947 O O . ILE A 1 119 ? 6.333 -8.958 -19.296 1.00 92.19 119 ILE A O 1
ATOM 951 N N . VAL A 1 120 ? 4.262 -8.281 -18.736 1.00 93.88 120 VAL A N 1
ATOM 952 C CA . VAL A 1 120 ? 3.876 -7.854 -20.095 1.00 93.88 120 VAL A CA 1
ATOM 953 C C . VAL A 1 120 ? 4.832 -6.787 -20.634 1.00 93.88 120 VAL A C 1
ATOM 955 O O . VAL A 1 120 ? 5.257 -6.841 -21.792 1.00 93.88 120 VAL A O 1
ATOM 958 N N . TRP A 1 121 ? 5.230 -5.831 -19.794 1.00 91.50 121 TRP A N 1
ATOM 959 C CA . TRP A 1 121 ? 6.204 -4.808 -20.166 1.00 91.50 121 TRP A CA 1
ATOM 960 C C . TRP A 1 121 ? 7.570 -5.399 -20.555 1.00 91.50 121 TRP A C 1
ATOM 962 O O . TRP A 1 121 ? 8.191 -4.959 -21.525 1.00 91.50 121 TRP A O 1
ATOM 972 N N . HIS A 1 122 ? 8.060 -6.389 -19.808 1.00 88.31 122 HIS A N 1
ATOM 973 C CA . HIS A 1 122 ? 9.329 -7.045 -20.123 1.00 88.31 122 HIS A CA 1
ATOM 974 C C . HIS A 1 122 ? 9.234 -7.916 -21.381 1.00 88.31 122 HIS A C 1
ATOM 976 O O . HIS A 1 122 ? 10.134 -7.855 -22.221 1.00 88.31 122 HIS A O 1
ATOM 982 N N . ALA A 1 123 ? 8.134 -8.655 -21.547 1.00 88.81 123 ALA A N 1
ATOM 983 C CA . ALA A 1 123 ? 7.879 -9.482 -22.724 1.00 88.81 123 ALA A CA 1
ATOM 984 C C . ALA A 1 123 ? 7.808 -8.654 -24.019 1.00 88.81 123 ALA A C 1
ATOM 986 O O . ALA A 1 123 ? 8.354 -9.045 -25.043 1.00 88.81 123 ALA A O 1
ATOM 987 N N . THR A 1 124 ? 7.189 -7.473 -23.981 1.00 91.75 124 THR A N 1
ATOM 988 C CA . THR A 1 124 ? 7.088 -6.598 -25.164 1.00 91.75 124 THR A CA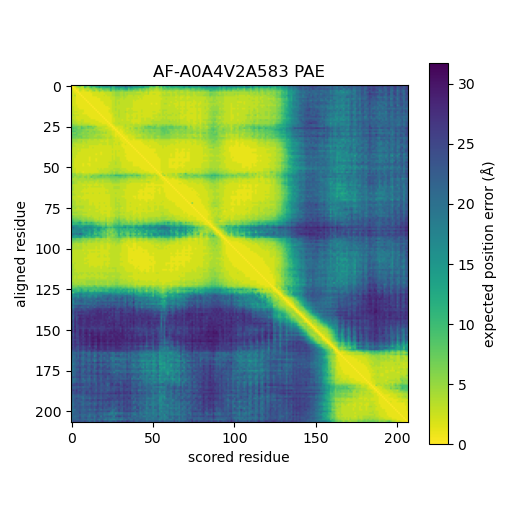 1
ATOM 989 C C . THR A 1 124 ? 8.414 -5.918 -25.511 1.00 91.75 124 THR A C 1
ATOM 991 O O . THR A 1 124 ? 8.749 -5.777 -26.688 1.00 91.75 124 THR A O 1
ATOM 994 N N . ARG A 1 125 ? 9.233 -5.549 -24.515 1.00 86.69 125 ARG A N 1
ATOM 995 C CA . ARG A 1 125 ? 10.563 -4.970 -24.770 1.00 86.69 125 ARG A CA 1
ATOM 996 C C . ARG A 1 125 ? 11.568 -5.956 -25.352 1.00 86.69 125 ARG A C 1
ATOM 998 O O . ARG A 1 125 ? 12.366 -5.553 -26.195 1.00 86.69 125 ARG A O 1
ATOM 1005 N N . SER A 1 126 ? 11.549 -7.216 -24.920 1.00 78.44 126 SER A N 1
ATOM 1006 C CA . SER A 1 126 ? 12.485 -8.226 -25.431 1.00 78.44 126 SER A CA 1
ATOM 1007 C C . SER A 1 126 ? 12.279 -8.508 -26.923 1.00 78.44 126 SER A C 1
ATOM 1009 O O . SER A 1 126 ? 13.247 -8.789 -27.629 1.00 78.44 126 SER A O 1
ATOM 1011 N N . VAL A 1 127 ? 11.048 -8.353 -27.420 1.00 79.38 127 VAL A N 1
ATOM 1012 C CA . VAL A 1 127 ? 10.719 -8.456 -28.848 1.00 79.38 127 VAL A CA 1
ATOM 1013 C C . VAL A 1 127 ? 11.319 -7.290 -29.638 1.00 79.38 127 VAL A C 1
ATOM 1015 O O . VAL A 1 127 ? 11.936 -7.503 -30.679 1.00 79.38 127 VAL A O 1
ATOM 1018 N N . GLN A 1 128 ? 11.210 -6.058 -29.134 1.00 75.38 128 GLN A N 1
ATOM 1019 C CA . GLN A 1 128 ? 11.661 -4.872 -29.868 1.00 75.38 128 GLN A CA 1
ATOM 1020 C C . GLN A 1 128 ? 13.190 -4.759 -29.970 1.00 75.38 128 GLN A C 1
ATOM 1022 O O . GLN A 1 128 ? 13.706 -4.256 -30.966 1.00 75.38 128 GLN A O 1
ATOM 1027 N N . SER A 1 129 ? 13.929 -5.285 -28.989 1.00 69.69 129 SER A N 1
ATOM 1028 C CA . SER A 1 129 ? 15.398 -5.342 -29.027 1.00 69.69 129 SER A CA 1
ATOM 1029 C C . SER A 1 129 ? 15.965 -6.338 -30.050 1.00 69.69 129 SER A C 1
ATOM 1031 O O . SER A 1 129 ? 17.171 -6.338 -30.272 1.00 69.69 129 SER A O 1
ATOM 1033 N N . ARG A 1 130 ? 15.126 -7.179 -30.674 1.00 66.00 130 ARG A N 1
ATOM 1034 C CA . ARG A 1 130 ? 15.531 -8.154 -31.704 1.00 66.00 130 ARG A CA 1
ATOM 1035 C C . ARG A 1 130 ? 15.247 -7.691 -33.136 1.00 66.00 130 ARG A C 1
ATOM 1037 O O . ARG A 1 130 ? 15.450 -8.473 -34.062 1.00 66.00 130 ARG A O 1
ATOM 1044 N N . ALA A 1 131 ? 14.773 -6.459 -33.338 1.00 68.19 131 ALA A N 1
ATOM 1045 C CA . ALA A 1 131 ? 14.563 -5.937 -34.684 1.00 68.19 131 ALA A CA 1
ATOM 1046 C C . ALA A 1 131 ? 15.904 -5.935 -35.451 1.00 68.19 131 ALA A C 1
ATOM 1048 O O . ALA A 1 131 ? 16.886 -5.389 -34.939 1.00 68.19 131 ALA A O 1
ATOM 1049 N N . PRO A 1 132 ? 15.980 -6.567 -36.637 1.00 67.31 132 PRO A N 1
ATOM 1050 C CA . PRO A 1 132 ? 17.224 -6.682 -37.382 1.00 67.31 132 PRO A CA 1
ATOM 1051 C C . PRO A 1 132 ? 17.742 -5.286 -37.721 1.00 67.31 132 PRO A C 1
ATOM 1053 O O . PRO A 1 132 ? 17.034 -4.472 -38.315 1.00 67.31 132 PRO A O 1
ATOM 1056 N N . VAL A 1 133 ? 18.983 -5.004 -37.324 1.00 74.81 133 VAL A N 1
ATOM 1057 C CA . VAL A 1 133 ? 19.692 -3.797 -37.745 1.00 74.81 133 VAL A CA 1
ATOM 1058 C C . VAL A 1 133 ? 19.854 -3.906 -39.254 1.00 74.81 133 VAL A C 1
ATOM 1060 O O . VAL A 1 133 ? 20.697 -4.661 -39.732 1.00 74.81 133 VAL A O 1
ATOM 1063 N N . THR A 1 134 ? 19.016 -3.194 -40.010 1.00 75.81 134 THR A N 1
ATOM 1064 C CA . THR A 1 134 ? 19.191 -3.063 -41.456 1.00 75.81 134 THR A CA 1
ATOM 1065 C C . THR A 1 134 ? 20.619 -2.579 -41.692 1.00 75.81 134 THR A C 1
ATOM 1067 O O . THR A 1 134 ? 20.970 -1.513 -41.169 1.00 75.81 134 THR A O 1
ATOM 1070 N N . PRO A 1 135 ? 21.464 -3.346 -42.405 1.00 68.88 135 PRO A N 1
ATOM 1071 C CA . PRO A 1 135 ? 22.823 -2.925 -42.672 1.00 68.88 135 PRO A CA 1
ATOM 1072 C C . PRO A 1 135 ? 22.740 -1.598 -43.414 1.00 68.88 135 PRO A C 1
ATOM 1074 O O . PRO A 1 135 ? 22.158 -1.495 -44.494 1.00 68.88 135 PRO A O 1
ATOM 1077 N N . LYS A 1 136 ? 23.266 -0.552 -42.777 1.00 66.94 136 LYS A N 1
ATOM 1078 C CA . LYS A 1 136 ? 23.428 0.752 -43.400 1.00 66.94 136 LYS A CA 1
ATOM 1079 C C . LYS A 1 136 ? 24.390 0.509 -44.558 1.00 66.94 136 LYS A C 1
ATOM 1081 O O . LYS A 1 136 ? 25.573 0.292 -44.318 1.00 66.94 136 LYS A O 1
ATOM 1086 N N . HIS A 1 137 ? 23.873 0.450 -45.784 1.00 66.69 137 HIS A N 1
ATOM 1087 C CA . HIS A 1 137 ? 24.706 0.408 -46.976 1.00 66.69 137 HIS A CA 1
ATOM 1088 C C . HIS A 1 137 ? 25.605 1.642 -46.927 1.00 66.69 137 HIS A C 1
ATOM 1090 O O . HIS A 1 137 ? 25.141 2.775 -47.072 1.00 66.69 137 HIS A O 1
ATOM 1096 N N . SER A 1 138 ? 26.879 1.411 -46.629 1.00 60.66 138 SER A N 1
ATOM 1097 C CA . SER A 1 138 ? 27.937 2.401 -46.695 1.00 60.66 138 SER A CA 1
ATOM 1098 C C . SER A 1 138 ? 28.075 2.827 -48.152 1.00 60.66 138 SER A C 1
ATOM 1100 O O . SER A 1 138 ? 28.820 2.217 -48.910 1.00 60.66 138 SER A O 1
ATOM 1102 N N . SER A 1 139 ? 27.321 3.845 -48.566 1.00 62.66 139 SER A N 1
ATOM 1103 C CA . SER A 1 139 ? 27.681 4.604 -49.756 1.00 62.66 139 SER A CA 1
ATOM 1104 C C . SER A 1 139 ? 28.853 5.489 -49.360 1.00 62.66 139 SER A C 1
ATOM 1106 O O . SER A 1 139 ? 28.703 6.550 -48.758 1.00 62.66 139 SER A O 1
ATOM 1108 N N . GLU A 1 140 ? 30.028 4.949 -49.629 1.00 58.75 140 GLU A N 1
ATOM 1109 C CA . GLU A 1 140 ? 31.327 5.585 -49.569 1.00 58.75 140 GLU A CA 1
ATOM 1110 C C . GLU A 1 140 ? 31.324 6.809 -50.501 1.00 58.75 140 GLU A C 1
ATOM 1112 O O . GLU A 1 140 ? 31.292 6.688 -51.721 1.00 58.75 140 GLU A O 1
ATOM 1117 N N . ALA A 1 141 ? 31.304 8.008 -49.923 1.00 56.81 141 ALA A N 1
ATOM 1118 C CA . ALA A 1 141 ? 31.696 9.231 -50.610 1.00 56.81 141 ALA A CA 1
ATOM 1119 C C . ALA A 1 141 ? 32.652 9.972 -49.677 1.00 56.81 141 ALA A C 1
ATOM 1121 O O . ALA A 1 141 ? 32.252 10.657 -48.735 1.00 56.81 141 ALA A O 1
ATOM 1122 N N . ALA A 1 142 ? 33.939 9.732 -49.911 1.00 61.47 142 ALA A N 1
ATOM 1123 C CA . ALA A 1 142 ? 35.042 10.384 -49.238 1.00 61.47 142 ALA A CA 1
ATOM 1124 C C . ALA A 1 142 ? 34.989 11.899 -49.487 1.00 61.47 142 ALA A C 1
ATOM 1126 O O . ALA A 1 142 ? 35.197 12.359 -50.606 1.00 61.47 142 ALA A O 1
ATOM 1127 N N . VAL A 1 143 ? 34.757 12.676 -48.430 1.00 62.56 143 VAL A N 1
ATOM 1128 C CA . VAL A 1 143 ? 35.102 14.100 -48.394 1.00 62.56 143 VAL A CA 1
ATOM 1129 C C . VAL A 1 143 ? 35.898 14.334 -47.118 1.00 62.56 143 VAL A C 1
ATOM 1131 O O . VAL A 1 143 ? 35.376 14.285 -46.006 1.00 62.56 143 VAL A O 1
ATOM 1134 N N . VAL A 1 144 ? 37.201 14.520 -47.309 1.00 62.06 144 VAL A N 1
ATOM 1135 C CA . VAL A 1 144 ? 38.181 14.860 -46.279 1.00 62.06 144 VAL A CA 1
ATOM 1136 C C . VAL A 1 144 ? 37.932 16.302 -45.835 1.00 62.06 144 VAL A C 1
ATOM 1138 O O . VAL A 1 144 ? 38.018 17.223 -46.643 1.00 62.06 144 VAL A O 1
ATOM 1141 N N . GLY A 1 145 ? 37.633 16.498 -44.551 1.00 62.28 145 GLY A N 1
ATOM 1142 C CA . GLY A 1 145 ? 37.509 17.809 -43.913 1.00 62.28 145 GLY A CA 1
ATOM 1143 C C . GLY A 1 145 ? 38.055 17.765 -42.479 1.00 62.28 145 GLY A C 1
ATOM 1144 O O . GLY A 1 145 ? 37.936 16.724 -41.829 1.00 62.28 145 GLY A O 1
ATOM 1145 N N . PRO A 1 146 ? 38.706 18.840 -41.996 1.00 62.03 146 PRO A N 1
ATOM 1146 C CA . PRO A 1 146 ? 39.598 18.768 -40.849 1.00 62.03 146 PRO A CA 1
ATOM 1147 C C . PRO A 1 146 ? 38.875 18.739 -39.498 1.00 62.03 146 PRO A C 1
ATOM 1149 O O . PRO A 1 146 ? 37.843 19.365 -39.271 1.00 62.03 146 PRO A O 1
ATOM 1152 N N . THR A 1 147 ? 39.520 18.000 -38.604 1.00 57.78 147 THR A N 1
ATOM 1153 C CA . THR A 1 147 ? 39.290 17.777 -37.180 1.00 57.78 147 THR A CA 1
ATOM 1154 C C . THR A 1 147 ? 38.821 19.016 -36.412 1.00 57.78 147 THR A C 1
ATOM 1156 O O . THR A 1 147 ? 39.605 19.922 -36.137 1.00 57.78 147 THR A O 1
ATOM 1159 N N . VAL A 1 148 ? 37.565 18.994 -35.956 1.00 54.03 148 VAL A N 1
ATOM 1160 C CA . VAL A 1 148 ? 37.094 19.826 -34.840 1.00 54.03 148 VAL A CA 1
ATOM 1161 C C . VAL A 1 148 ? 36.926 18.919 -33.628 1.00 54.03 148 VAL A C 1
ATOM 1163 O O . VAL A 1 148 ? 36.047 18.059 -33.579 1.00 54.03 148 VAL A O 1
ATOM 1166 N N . ALA A 1 149 ? 37.822 19.094 -32.662 1.00 57.53 149 ALA A N 1
ATOM 1167 C CA . ALA A 1 149 ? 37.753 18.454 -31.363 1.00 57.53 149 ALA A CA 1
ATOM 1168 C C . ALA A 1 149 ? 36.564 19.017 -30.576 1.00 57.53 149 ALA A C 1
ATOM 1170 O O . ALA A 1 149 ? 36.506 20.211 -30.288 1.00 57.53 149 ALA A O 1
ATOM 1171 N N . GLY A 1 150 ? 35.632 18.151 -30.193 1.00 59.88 150 GLY A N 1
ATOM 1172 C CA . GLY A 1 150 ? 34.616 18.503 -29.215 1.00 59.88 150 GLY A CA 1
ATOM 1173 C C . GLY A 1 150 ? 33.436 17.546 -29.201 1.00 59.88 150 GLY A C 1
ATOM 1174 O O . GLY A 1 150 ? 32.959 17.116 -30.242 1.00 59.88 150 GLY A O 1
ATOM 1175 N N . VAL A 1 151 ? 32.928 17.326 -27.990 1.00 55.34 151 VAL A N 1
ATOM 1176 C CA . VAL A 1 151 ? 31.653 16.690 -27.621 1.00 55.34 151 VAL A CA 1
ATOM 1177 C C . VAL A 1 151 ? 31.781 15.258 -27.095 1.00 55.34 151 VAL A C 1
ATOM 1179 O O . VAL A 1 151 ? 31.714 14.251 -27.797 1.00 55.34 151 VAL A O 1
ATOM 1182 N N . SER A 1 152 ? 31.907 15.219 -25.769 1.00 55.84 152 SER A N 1
ATOM 1183 C CA . SER A 1 152 ? 31.738 14.080 -24.878 1.00 55.84 152 SER A CA 1
ATOM 1184 C C . SER A 1 152 ? 30.459 13.294 -25.183 1.00 55.84 152 SER A C 1
ATOM 1186 O O . SER A 1 152 ? 29.347 13.769 -24.950 1.00 55.84 152 SER A O 1
ATOM 1188 N N . ARG A 1 153 ? 30.613 12.046 -25.637 1.00 47.62 153 ARG A N 1
ATOM 1189 C CA . ARG A 1 153 ? 29.534 11.052 -25.625 1.00 47.62 153 ARG A CA 1
ATOM 1190 C C . ARG A 1 153 ? 29.312 10.577 -24.190 1.00 47.62 153 ARG A C 1
ATOM 1192 O O . ARG A 1 153 ? 30.033 9.716 -23.700 1.00 47.62 153 ARG A O 1
ATOM 1199 N N . GLN A 1 154 ? 28.293 11.119 -23.527 1.00 44.88 154 GLN A N 1
ATOM 1200 C CA . GLN A 1 154 ? 27.657 10.434 -22.403 1.00 44.88 154 GLN A CA 1
ATOM 1201 C C . GLN A 1 154 ? 26.877 9.240 -22.960 1.00 44.88 154 GLN A C 1
ATOM 1203 O O . GLN A 1 154 ? 25.784 9.383 -23.503 1.00 44.88 154 GLN A O 1
ATOM 1208 N N . SER A 1 155 ? 27.494 8.067 -22.876 1.00 48.22 155 SER A N 1
ATOM 1209 C CA . SER A 1 155 ? 26.887 6.777 -23.181 1.00 48.22 155 SER A CA 1
ATOM 1210 C C . SER A 1 155 ? 25.743 6.456 -22.212 1.00 48.22 155 SER A C 1
ATOM 1212 O O . SER A 1 155 ? 25.810 6.720 -21.012 1.00 48.22 155 SER A O 1
ATOM 1214 N N . GLU A 1 156 ? 24.681 5.915 -22.798 1.00 45.53 156 GLU A N 1
ATOM 1215 C CA . GLU A 1 156 ? 23.352 5.676 -22.245 1.00 45.53 156 GLU A CA 1
ATOM 1216 C C . GLU A 1 156 ? 23.318 4.782 -20.989 1.00 45.53 156 GLU A C 1
ATOM 1218 O O . GLU A 1 156 ? 24.191 3.930 -20.797 1.00 45.53 156 GLU A O 1
ATOM 1223 N N . PRO A 1 157 ? 22.282 4.904 -20.131 1.00 46.72 157 PRO A N 1
ATOM 1224 C CA . PRO A 1 157 ? 22.104 4.006 -19.003 1.00 46.72 157 PRO A CA 1
ATOM 1225 C C . PRO A 1 157 ? 21.672 2.626 -19.508 1.00 46.72 157 PRO A C 1
ATOM 1227 O O . PRO A 1 157 ? 20.507 2.395 -19.836 1.00 46.72 157 PRO A O 1
ATOM 1230 N N . ASN A 1 158 ? 22.654 1.727 -19.533 1.00 47.59 158 ASN A N 1
ATOM 1231 C CA . ASN A 1 158 ? 22.530 0.294 -19.758 1.00 47.59 158 ASN A CA 1
ATOM 1232 C C . ASN A 1 158 ? 21.275 -0.291 -19.094 1.00 47.59 158 ASN A C 1
ATOM 1234 O O . ASN A 1 158 ? 20.970 -0.012 -17.928 1.00 47.59 158 ASN A O 1
ATOM 1238 N N . GLY A 1 159 ? 20.567 -1.131 -19.852 1.00 51.59 159 GLY A N 1
ATOM 1239 C CA . GLY A 1 159 ? 19.447 -1.927 -19.372 1.00 51.59 159 GLY A CA 1
ATOM 1240 C C . GLY A 1 159 ? 19.861 -2.728 -18.145 1.00 51.59 159 GLY A C 1
ATOM 1241 O O . GLY A 1 159 ? 20.599 -3.703 -18.248 1.00 51.59 159 GLY A O 1
ATOM 1242 N N . ARG A 1 160 ? 19.397 -2.294 -16.970 1.00 47.97 160 ARG A N 1
ATOM 1243 C CA . ARG A 1 160 ? 19.578 -3.048 -15.732 1.00 47.97 160 ARG A CA 1
ATOM 1244 C C . ARG A 1 160 ? 18.830 -4.369 -15.868 1.00 47.97 160 ARG A C 1
ATOM 1246 O O . ARG A 1 160 ? 17.606 -4.372 -16.009 1.00 47.97 160 ARG A O 1
ATOM 1253 N N . SER A 1 161 ? 19.612 -5.445 -15.860 1.00 53.59 161 SER A N 1
ATOM 1254 C CA . SER A 1 161 ? 19.173 -6.823 -15.666 1.00 53.59 161 SER A CA 1
ATOM 1255 C C . SER A 1 161 ? 18.217 -6.914 -14.474 1.00 53.59 161 SER A C 1
ATOM 1257 O O . SER A 1 161 ? 18.285 -6.098 -13.553 1.00 53.59 161 SER A O 1
ATOM 1259 N N . LEU A 1 162 ? 17.306 -7.885 -14.518 1.00 52.00 162 LEU A N 1
ATOM 1260 C CA . LEU A 1 162 ? 16.141 -8.007 -13.636 1.00 52.00 162 LEU A CA 1
ATOM 1261 C C . LEU A 1 162 ? 16.461 -8.195 -12.142 1.00 52.00 162 LEU A C 1
ATOM 1263 O O . LEU A 1 162 ? 15.546 -8.128 -11.329 1.00 52.00 162 LEU A O 1
ATOM 1267 N N . ALA A 1 163 ? 17.731 -8.314 -11.767 1.00 59.91 163 ALA A N 1
ATOM 1268 C CA . ALA A 1 163 ? 18.199 -7.998 -10.429 1.00 59.91 163 ALA A CA 1
ATOM 1269 C C . ALA A 1 163 ? 19.680 -7.596 -10.500 1.00 59.91 163 ALA A C 1
ATOM 1271 O O . ALA A 1 163 ? 20.537 -8.392 -10.881 1.00 59.91 163 ALA A O 1
ATOM 1272 N N . ASP A 1 164 ? 19.988 -6.342 -10.172 1.00 73.81 164 ASP A N 1
ATOM 1273 C CA . ASP A 1 164 ? 21.360 -5.937 -9.857 1.00 73.81 164 ASP A CA 1
ATOM 1274 C C . ASP A 1 164 ? 21.842 -6.822 -8.685 1.00 73.81 164 ASP A C 1
ATOM 1276 O O . ASP A 1 164 ? 21.063 -7.032 -7.752 1.00 73.81 164 ASP A O 1
ATOM 1280 N N . PRO A 1 165 ? 23.068 -7.370 -8.664 1.00 76.88 165 PRO A N 1
ATOM 1281 C CA . PRO A 1 165 ? 23.546 -8.152 -7.520 1.00 76.88 165 PRO A CA 1
ATOM 1282 C C . PRO A 1 165 ? 23.358 -7.438 -6.167 1.00 76.88 165 PRO A C 1
ATOM 1284 O O . PRO A 1 165 ? 23.078 -8.075 -5.152 1.00 76.88 165 PRO A O 1
ATOM 1287 N N . GLY A 1 166 ? 23.413 -6.099 -6.159 1.00 78.75 166 GLY A N 1
ATOM 1288 C CA . GLY A 1 166 ? 23.097 -5.286 -4.980 1.00 78.75 166 GLY A CA 1
ATOM 1289 C C . GLY A 1 166 ? 21.616 -5.290 -4.572 1.00 78.75 166 GLY A C 1
ATOM 1290 O O . GLY A 1 166 ? 21.302 -5.161 -3.390 1.00 78.75 166 GLY A O 1
ATOM 1291 N N . ASP A 1 167 ? 20.702 -5.463 -5.523 1.00 76.00 167 ASP A N 1
ATOM 1292 C CA . ASP A 1 167 ? 19.265 -5.604 -5.287 1.00 76.00 167 ASP A CA 1
ATOM 1293 C C . ASP A 1 167 ? 18.951 -6.991 -4.678 1.00 76.00 167 ASP A C 1
ATOM 1295 O O . ASP A 1 167 ? 18.197 -7.075 -3.706 1.00 76.00 167 ASP A O 1
ATOM 1299 N N . ILE A 1 168 ? 19.613 -8.061 -5.144 1.00 80.62 168 ILE A N 1
ATOM 1300 C CA . ILE A 1 168 ? 19.510 -9.414 -4.552 1.00 80.62 168 ILE A CA 1
ATOM 1301 C C . ILE A 1 168 ? 20.021 -9.425 -3.106 1.00 80.62 168 ILE A C 1
ATOM 1303 O O . ILE A 1 168 ? 19.371 -9.984 -2.222 1.00 80.62 168 ILE A O 1
ATOM 1307 N N . ALA A 1 169 ? 21.160 -8.777 -2.839 1.00 82.25 169 ALA A N 1
ATOM 1308 C CA . ALA A 1 169 ? 21.731 -8.701 -1.494 1.00 82.25 169 ALA A CA 1
ATOM 1309 C C . ALA A 1 169 ? 20.785 -8.006 -0.499 1.00 82.25 169 ALA A C 1
ATOM 1311 O O . ALA A 1 169 ? 20.588 -8.484 0.617 1.00 82.25 169 ALA A O 1
ATOM 1312 N N . LYS A 1 170 ? 20.136 -6.914 -0.922 1.00 78.56 170 LYS A N 1
ATOM 1313 C CA . LYS A 1 170 ? 19.133 -6.215 -0.105 1.00 78.56 170 LYS A CA 1
ATOM 1314 C C . LYS A 1 170 ? 17.895 -7.066 0.147 1.00 78.56 170 LYS A C 1
ATOM 1316 O O . LYS A 1 170 ? 17.362 -7.038 1.251 1.00 78.56 170 LYS A O 1
ATOM 1321 N N . LEU A 1 171 ? 17.440 -7.816 -0.856 1.00 77.25 171 LEU A N 1
ATOM 1322 C CA . LEU A 1 171 ? 16.294 -8.708 -0.704 1.00 77.25 171 LEU A CA 1
ATOM 1323 C C . LEU A 1 171 ? 16.590 -9.830 0.303 1.00 77.25 171 LEU A C 1
ATOM 1325 O O . LEU A 1 171 ? 15.756 -10.094 1.165 1.00 77.25 171 LEU A O 1
ATOM 1329 N N . ARG A 1 172 ? 17.793 -10.420 0.259 1.00 83.69 172 ARG A N 1
ATOM 1330 C CA . ARG A 1 172 ? 18.241 -11.401 1.264 1.00 83.69 172 ARG A CA 1
ATOM 1331 C C . ARG A 1 172 ? 18.256 -10.816 2.673 1.00 83.69 172 ARG A C 1
ATOM 1333 O O . ARG A 1 172 ? 17.806 -11.481 3.599 1.00 83.69 172 ARG A O 1
ATOM 1340 N N . GLU A 1 173 ? 18.709 -9.574 2.834 1.00 84.94 173 GLU A N 1
ATOM 1341 C CA . GLU A 1 173 ? 18.722 -8.918 4.147 1.00 84.94 173 GLU A CA 1
ATOM 1342 C C . GLU A 1 173 ? 17.306 -8.682 4.692 1.00 84.94 173 GLU A C 1
ATOM 1344 O O . GLU A 1 173 ? 17.039 -8.939 5.863 1.00 84.94 173 GLU A O 1
ATOM 1349 N N . VAL A 1 174 ? 16.360 -8.279 3.837 1.00 79.25 174 VAL A N 1
ATOM 1350 C CA . VAL A 1 174 ? 14.946 -8.152 4.231 1.00 79.25 174 VAL A CA 1
ATOM 1351 C C . VAL A 1 174 ? 14.364 -9.507 4.642 1.00 79.25 174 VAL A C 1
ATOM 1353 O O . VAL A 1 174 ? 13.700 -9.594 5.672 1.00 79.25 174 VAL A O 1
ATOM 1356 N N . ILE A 1 175 ? 14.636 -10.572 3.881 1.00 82.25 175 ILE A N 1
ATOM 1357 C CA . ILE A 1 175 ? 14.177 -11.929 4.214 1.00 82.25 175 ILE A CA 1
ATOM 1358 C C . ILE A 1 175 ? 14.766 -12.393 5.554 1.00 82.25 175 ILE A C 1
ATOM 1360 O O . ILE A 1 175 ? 14.045 -12.964 6.374 1.00 82.25 175 ILE A O 1
ATOM 1364 N N . ARG A 1 176 ? 16.047 -12.098 5.811 1.00 89.00 176 ARG A N 1
ATOM 1365 C CA . ARG A 1 176 ? 16.727 -12.405 7.076 1.00 89.00 176 ARG A CA 1
ATOM 1366 C C . ARG A 1 176 ? 16.041 -11.724 8.262 1.00 89.00 176 ARG A C 1
ATOM 1368 O O . ARG A 1 176 ? 15.698 -12.399 9.230 1.00 89.00 176 ARG A O 1
ATOM 1375 N N . LEU A 1 177 ? 15.782 -10.418 8.159 1.00 83.31 177 LEU A N 1
ATOM 1376 C CA . LEU A 1 177 ? 15.115 -9.639 9.208 1.00 83.31 177 LEU A CA 1
ATOM 1377 C C . LEU A 1 177 ? 13.682 -10.126 9.466 1.00 83.31 177 LEU A C 1
ATOM 1379 O O . LEU A 1 177 ? 13.272 -10.266 10.617 1.00 83.31 177 LEU A O 1
ATOM 1383 N N . LEU A 1 178 ? 12.924 -10.443 8.410 1.00 79.00 178 LEU A N 1
ATOM 1384 C CA . LEU A 1 178 ? 11.582 -11.018 8.555 1.00 79.00 178 LEU A CA 1
ATOM 1385 C C . LEU A 1 178 ? 11.624 -12.386 9.253 1.00 79.00 178 LEU A C 1
ATOM 1387 O O . LEU A 1 178 ? 10.763 -12.674 10.085 1.00 79.00 178 LEU A O 1
ATOM 1391 N N . GLY A 1 179 ? 12.639 -13.207 8.968 1.00 81.25 179 GLY A N 1
ATOM 1392 C CA . GLY A 1 179 ? 12.874 -14.474 9.661 1.00 81.25 179 GLY A CA 1
ATOM 1393 C C . GLY A 1 179 ? 13.153 -14.292 11.156 1.00 81.25 179 GLY A C 1
ATOM 1394 O O . GLY A 1 179 ? 12.563 -14.994 11.975 1.00 81.25 179 GLY A O 1
ATOM 1395 N N . GLU A 1 180 ? 13.984 -13.315 11.530 1.00 84.75 180 GLU A N 1
ATOM 1396 C CA . GLU A 1 180 ? 14.277 -13.001 12.938 1.00 84.75 180 GLU A CA 1
ATOM 1397 C C . GLU A 1 180 ? 13.028 -12.563 13.711 1.00 84.75 180 GLU A C 1
ATOM 1399 O O . GLU A 1 180 ? 12.779 -13.074 14.807 1.00 84.75 180 GLU A O 1
ATOM 1404 N N . VAL A 1 181 ? 12.215 -11.679 13.122 1.00 77.81 181 VAL A N 1
ATOM 1405 C CA . VAL A 1 181 ? 10.950 -11.211 13.716 1.00 77.81 181 VAL A CA 1
ATOM 1406 C C . VAL A 1 181 ? 9.961 -12.366 13.884 1.00 77.81 181 VAL A C 1
ATO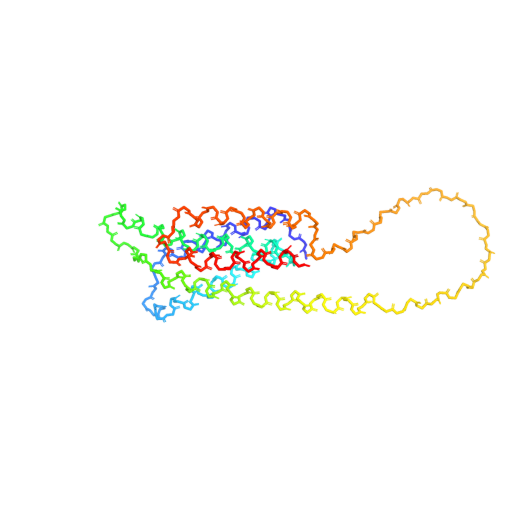M 1408 O O . VAL A 1 181 ? 9.319 -12.489 14.926 1.00 77.81 181 VAL A O 1
ATOM 1411 N N . THR A 1 182 ? 9.877 -13.249 12.887 1.00 80.00 182 THR A N 1
ATOM 1412 C CA . THR A 1 182 ? 9.001 -14.429 12.917 1.00 80.00 182 THR A CA 1
ATOM 1413 C C . THR A 1 182 ? 9.404 -15.402 14.026 1.00 80.00 182 THR A C 1
ATOM 1415 O O . THR A 1 182 ? 8.550 -15.901 14.758 1.00 80.00 182 THR A O 1
ATOM 1418 N N . ASN A 1 183 ? 10.708 -15.634 14.196 1.00 83.12 183 ASN A N 1
ATOM 1419 C CA . ASN A 1 183 ? 11.237 -16.562 15.196 1.00 83.12 183 ASN A CA 1
ATOM 1420 C C . ASN A 1 183 ? 11.088 -16.059 16.641 1.00 83.12 183 ASN A C 1
ATOM 1422 O O . ASN A 1 183 ? 11.048 -16.874 17.558 1.00 83.12 183 ASN A O 1
ATOM 1426 N N . HIS A 1 184 ? 10.967 -14.745 16.859 1.00 85.44 184 HIS A N 1
ATOM 1427 C CA . HIS A 1 184 ? 10.752 -14.178 18.196 1.00 85.44 184 HIS A CA 1
ATOM 1428 C C . HIS A 1 184 ? 9.305 -14.318 18.704 1.00 85.44 184 HIS A C 1
ATOM 1430 O O . HIS A 1 184 ? 9.073 -14.144 19.897 1.00 85.44 184 HIS A O 1
ATOM 1436 N N . ASN A 1 185 ? 8.334 -14.651 17.842 1.00 79.81 185 ASN A N 1
ATOM 1437 C CA . ASN A 1 185 ? 6.925 -14.816 18.227 1.00 79.81 185 ASN A CA 1
ATOM 1438 C C . ASN A 1 185 ? 6.269 -16.045 17.560 1.00 79.81 185 ASN A C 1
ATOM 1440 O O . ASN A 1 185 ? 5.350 -15.907 16.747 1.00 79.81 185 ASN A O 1
ATOM 1444 N N . PRO A 1 186 ? 6.690 -17.273 17.921 1.00 76.38 186 PRO A N 1
ATOM 1445 C CA . PRO A 1 186 ? 6.237 -18.498 17.256 1.00 76.38 186 PRO A CA 1
ATOM 1446 C C . PRO A 1 186 ? 4.745 -18.806 17.466 1.00 76.38 186 PRO A C 1
ATOM 1448 O O . PRO A 1 186 ? 4.153 -19.532 16.673 1.00 76.38 186 PRO A O 1
ATOM 1451 N N . ALA A 1 187 ? 4.123 -18.249 18.510 1.00 83.00 187 ALA A N 1
ATOM 1452 C CA . ALA A 1 187 ? 2.702 -18.441 18.804 1.00 83.00 187 ALA A CA 1
ATOM 1453 C C . ALA A 1 187 ? 1.769 -17.564 17.944 1.00 83.00 187 ALA A C 1
ATOM 1455 O O . ALA A 1 187 ? 0.552 -17.737 17.986 1.00 83.00 187 ALA A O 1
ATOM 1456 N N . HIS A 1 188 ? 2.308 -16.615 17.170 1.00 78.06 188 HIS A N 1
ATOM 1457 C CA . HIS A 1 188 ? 1.490 -15.708 16.374 1.00 78.06 188 HIS A CA 1
ATOM 1458 C C . HIS A 1 188 ? 0.983 -16.406 15.093 1.00 78.06 188 HIS A C 1
ATOM 1460 O O . HIS A 1 188 ? 1.797 -16.948 14.342 1.00 78.06 188 HIS A O 1
ATOM 1466 N N . PRO A 1 189 ? -0.320 -16.354 14.749 1.00 78.56 189 PRO A N 1
ATOM 1467 C CA . PRO A 1 189 ? -0.867 -17.026 13.560 1.00 78.56 189 PRO A CA 1
ATOM 1468 C C . PRO A 1 189 ? -0.161 -16.628 12.255 1.00 78.56 189 PRO A C 1
ATOM 1470 O O . PRO A 1 189 ? 0.093 -17.465 11.385 1.00 78.56 189 PRO A O 1
ATOM 1473 N N . LEU A 1 190 ? 0.231 -15.352 12.149 1.00 76.00 190 LEU A N 1
ATOM 1474 C CA . LEU A 1 190 ? 0.998 -14.832 11.013 1.00 76.00 190 LEU A CA 1
ATOM 1475 C C . LEU A 1 190 ? 2.406 -15.420 10.899 1.00 76.00 190 LEU A C 1
ATOM 1477 O O . LEU A 1 190 ? 2.920 -15.478 9.788 1.00 76.00 190 LEU A O 1
ATOM 1481 N N . ALA A 1 191 ? 3.021 -15.887 11.990 1.00 75.19 191 ALA A N 1
ATOM 1482 C CA . ALA A 1 191 ? 4.382 -16.413 11.953 1.00 75.19 191 ALA A CA 1
ATOM 1483 C C . ALA A 1 191 ? 4.478 -17.673 11.077 1.00 75.19 191 ALA A C 1
ATOM 1485 O O . ALA A 1 191 ? 5.407 -17.829 10.286 1.00 75.19 191 ALA A O 1
ATOM 1486 N N . SER A 1 192 ? 3.459 -18.536 11.143 1.00 78.88 192 SER A N 1
ATOM 1487 C CA . SER A 1 192 ? 3.377 -19.749 10.318 1.00 78.88 192 SER A CA 1
ATOM 1488 C C . SER A 1 192 ? 3.237 -19.440 8.820 1.00 78.88 192 SER A C 1
ATOM 1490 O O . SER A 1 192 ? 3.923 -20.048 7.993 1.00 78.88 192 SER A O 1
ATOM 1492 N N . ARG A 1 193 ? 2.396 -18.454 8.473 1.00 79.56 193 ARG A N 1
ATOM 1493 C CA . ARG A 1 193 ? 2.149 -18.019 7.090 1.00 79.56 193 ARG A CA 1
ATOM 1494 C C . ARG A 1 193 ? 3.358 -17.281 6.516 1.00 79.56 193 ARG A C 1
ATOM 1496 O O . ARG A 1 193 ? 3.808 -17.619 5.426 1.00 79.56 193 ARG A O 1
ATOM 1503 N N . LEU A 1 194 ? 3.937 -16.349 7.275 1.00 79.00 194 LEU A N 1
ATOM 1504 C CA . LEU A 1 194 ? 5.128 -15.599 6.869 1.00 79.00 194 LEU A CA 1
ATOM 1505 C C . LEU A 1 194 ? 6.341 -16.525 6.708 1.00 79.00 194 LEU A C 1
ATOM 1507 O O . LEU A 1 194 ? 7.086 -16.405 5.739 1.00 79.00 194 LEU A O 1
ATOM 1511 N N . GLY A 1 195 ? 6.497 -17.506 7.603 1.00 81.56 195 GLY A N 1
ATOM 1512 C CA . GLY A 1 195 ? 7.553 -18.512 7.515 1.00 81.56 195 GLY A CA 1
ATOM 1513 C C . GLY A 1 195 ? 7.467 -19.381 6.256 1.00 81.56 195 GLY A C 1
ATOM 1514 O O . GLY A 1 195 ? 8.500 -19.744 5.696 1.00 81.56 195 GLY A O 1
ATOM 1515 N N . ALA A 1 196 ? 6.260 -19.694 5.771 1.00 82.50 196 ALA A N 1
ATOM 1516 C CA . ALA A 1 196 ? 6.083 -20.399 4.501 1.00 82.50 196 ALA A CA 1
ATOM 1517 C C . ALA A 1 196 ? 6.528 -19.540 3.307 1.00 82.50 196 ALA A C 1
ATOM 1519 O O . ALA A 1 196 ? 7.327 -20.003 2.495 1.00 82.50 196 ALA A O 1
ATOM 1520 N N . THR A 1 197 ? 6.105 -18.274 3.260 1.00 79.62 197 THR A N 1
ATOM 1521 C CA . THR A 1 197 ? 6.492 -17.327 2.202 1.00 79.62 197 THR A CA 1
ATOM 1522 C C . THR A 1 197 ? 7.999 -17.045 2.192 1.00 79.62 197 THR A C 1
ATOM 1524 O O . THR A 1 197 ? 8.605 -16.967 1.128 1.00 79.62 197 THR A O 1
ATOM 1527 N N . ILE A 1 198 ? 8.636 -16.945 3.364 1.00 81.62 198 ILE A N 1
ATOM 1528 C CA . ILE A 1 198 ? 10.094 -16.775 3.490 1.00 81.62 198 ILE A CA 1
ATOM 1529 C C . ILE A 1 198 ? 10.851 -17.965 2.883 1.00 81.62 198 ILE A C 1
ATOM 1531 O O . ILE A 1 198 ? 11.846 -17.768 2.186 1.00 81.62 198 ILE A O 1
ATOM 1535 N N . ARG A 1 199 ? 10.384 -19.199 3.119 1.00 86.50 199 ARG A N 1
ATOM 1536 C CA . ARG A 1 199 ? 11.002 -20.404 2.540 1.00 86.50 199 ARG A CA 1
ATOM 1537 C C . ARG A 1 199 ? 10.890 -20.428 1.018 1.00 86.50 199 ARG A C 1
ATOM 1539 O O . ARG A 1 199 ? 11.874 -20.734 0.353 1.00 86.50 199 ARG A O 1
ATOM 1546 N N . GLU A 1 200 ? 9.729 -20.069 0.485 1.00 81.12 200 GLU A N 1
ATOM 1547 C CA . GLU A 1 200 ? 9.491 -20.005 -0.960 1.00 81.12 200 GLU A CA 1
ATOM 1548 C C . GLU A 1 200 ? 10.367 -18.932 -1.630 1.00 81.12 200 GLU A C 1
ATOM 1550 O O . GLU A 1 200 ? 11.041 -19.207 -2.620 1.00 81.12 200 GLU A O 1
ATOM 1555 N N . LEU A 1 201 ? 10.466 -17.739 -1.029 1.00 75.56 201 LEU A N 1
ATOM 1556 C CA . LEU A 1 201 ? 11.346 -16.669 -1.513 1.00 75.56 201 LEU A CA 1
ATOM 1557 C C . LEU A 1 201 ? 12.828 -17.068 -1.503 1.00 75.56 201 LEU A C 1
ATOM 1559 O O . LEU A 1 201 ? 13.550 -16.726 -2.438 1.00 75.56 201 LEU A O 1
ATOM 1563 N N . ASN A 1 202 ? 13.288 -17.797 -0.481 1.00 80.31 202 ASN A N 1
ATOM 1564 C CA . ASN A 1 202 ? 14.661 -18.307 -0.446 1.00 80.31 202 ASN A CA 1
ATOM 1565 C C . ASN A 1 202 ? 14.916 -19.331 -1.559 1.00 80.31 202 ASN A C 1
ATOM 1567 O O . ASN A 1 202 ? 15.931 -19.223 -2.239 1.00 80.31 202 ASN A O 1
ATOM 1571 N N . GLN A 1 203 ? 13.980 -20.252 -1.813 1.00 84.88 203 GLN A N 1
ATOM 1572 C CA . GLN A 1 203 ? 14.102 -21.210 -2.920 1.00 84.88 203 GLN A CA 1
ATOM 1573 C C . GLN A 1 203 ? 14.173 -20.516 -4.285 1.00 84.88 203 GLN A C 1
ATOM 1575 O O . GLN A 1 203 ? 14.962 -20.920 -5.134 1.00 84.88 203 GLN A O 1
ATOM 1580 N N . MET A 1 204 ? 13.400 -19.447 -4.494 1.00 75.94 204 MET A N 1
ATOM 1581 C CA . MET A 1 204 ? 13.456 -18.658 -5.731 1.00 75.94 204 MET A CA 1
ATOM 1582 C C . MET A 1 204 ? 14.772 -17.884 -5.902 1.00 75.94 204 MET A C 1
ATOM 1584 O O . MET A 1 204 ? 15.133 -17.561 -7.027 1.00 75.94 204 MET A O 1
ATOM 1588 N N . LEU A 1 205 ? 15.472 -17.553 -4.810 1.00 76.94 205 LEU A N 1
ATOM 1589 C CA . LEU A 1 205 ? 16.753 -16.830 -4.841 1.00 76.94 205 LEU A CA 1
ATOM 1590 C C . LEU A 1 205 ? 17.978 -17.737 -5.003 1.00 76.94 205 LEU A C 1
ATOM 1592 O O . LEU A 1 205 ? 19.086 -17.226 -5.198 1.00 76.94 205 LEU A O 1
ATOM 1596 N N . GLU A 1 206 ? 17.795 -19.047 -4.853 1.00 81.81 206 GLU A N 1
ATOM 1597 C CA . GLU A 1 206 ? 18.828 -20.065 -5.063 1.00 81.81 206 GLU A CA 1
ATOM 1598 C C . GLU A 1 206 ? 18.831 -20.626 -6.499 1.00 81.81 206 GLU A C 1
ATOM 1600 O O . GLU A 1 206 ? 19.801 -21.283 -6.877 1.00 81.81 206 GLU A O 1
ATOM 1605 N N . GLN A 1 207 ? 17.784 -20.347 -7.289 1.00 77.75 207 GLN A N 1
ATOM 1606 C CA . GLN A 1 207 ? 17.653 -20.699 -8.713 1.00 77.75 207 GLN A CA 1
ATOM 1607 C C . GLN A 1 207 ? 18.205 -19.600 -9.629 1.00 77.75 207 GLN A C 1
ATOM 1609 O O . GLN A 1 207 ? 18.788 -19.965 -10.675 1.00 77.75 207 GLN A O 1
#

Radius of gyration: 24.71 Å; Cα contacts (8 Å, |Δi|>4): 106; chains: 1; bounding box: 65×41×80 Å

Solvent-accessible surface area (backbone atoms only — not comparable to full-atom values): 12287 Å² total; per-residue (Å²): 135,87,78,53,71,67,58,52,52,54,50,45,53,54,53,50,51,53,45,52,55,52,72,65,48,80,72,58,79,87,51,59,88,42,44,54,58,50,38,16,50,49,33,21,51,50,52,50,51,49,30,68,75,74,27,73,84,42,67,69,46,46,53,52,50,51,53,52,49,52,53,48,52,52,48,50,38,51,47,35,38,50,50,27,66,74,68,76,46,80,81,48,65,71,69,51,71,64,52,47,52,21,30,49,49,11,40,50,57,39,50,55,54,50,52,53,52,51,51,53,53,51,58,55,49,62,58,63,77,62,61,79,78,73,79,77,77,79,80,84,73,93,74,93,74,84,89,76,90,80,82,86,81,82,77,76,88,70,84,77,61,99,63,50,74,71,54,52,53,51,51,52,50,52,52,52,53,54,50,55,58,32,68,75,41,72,88,41,78,63,28,63,56,52,52,52,52,50,53,53,54,51,57,65,73,75,109

Secondary structure (DSSP, 8-state):
----HHHHHHHHHHHHHHHHHHHHSPPPGGGGGGHHHHHHHHHHHHHHHHIIIIITT-HHHHHHHHHHHHHHHHHHHHHHHHHHHHHSS--SPPP-HHHHHHHHHHHHHHHHHHHHHHHHHHHHHHHHTTS------------------------------SS-HHHHHHHHHHHHHHHHHHHT-TTSHHHHHHHHHHHHH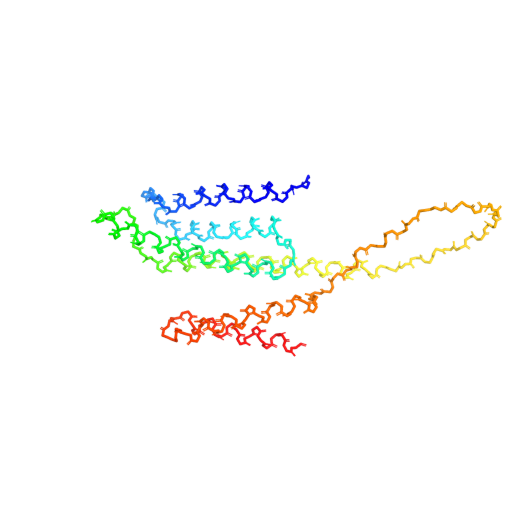HHHHH-

Sequence (207 aa):
MKLSLTSRIVLTVLCFGAAIIGFMMKLPVVFRAHDTELHTLFYFLAAGFLNVLFVKRRLIGHVLVFVLLYAMGAGIEYAQEYSNSLVGQRIHGRYDPEDIEANVKGLVYFSVLWVGYVIVWHATRSVQSRAPVTPKHSSEAAVVGPTVAGVSRQSEPNGRSLADPGDIAKLREVIRLLGEVTNHNPAHPLASRLGATIRELNQMLEQ

Foldseek 3Di:
DDDDPVRLVVVLCVVVVVVLVVLLDDDDPVCPVCLLVVLLQVLLVQLVSQCVSPVPLAPLSSVVSLVVQLVVQQVSQVVQQVVCVVVVHNSGDHRDVSSSVSSNNSSVVNVVVSVVVSVVVVVVVVVVVPDDPPPPPPPDDDDDDDDDDDDDDPDDDDDDDNADVVNLVVVVVVLVVLLVVLVVCVPDPVSVVSVVVSVVVVVVSVD

pLDDT: mean 83.6, std 13.68, range [44.88, 98.31]

Nearest PDB structures (foldseek):
  8jw0-assembly1_l  TM=4.648E-01  e=2.790E+00  Amphidinium carterae
  7f4v-assembly1_cL  TM=4.302E-01  e=4.693E+00  Gloeobacter violaceus PCC 7421